Protein AF-A0A7K2P0M0-F1 (afdb_monomer)

Radius of gyration: 21.31 Å; Cα contacts (8 Å, |Δi|>4): 330; chains: 1; bounding box: 58×40×77 Å

Foldseek 3Di:
DEELLRCVDCVNQVCLLVQLVVLVLVAEAEYEPQQDDQQGGSWQQAESLVVVVVSNVVSVAAEAEQFWAPLCVVVVVLCPPCLLVVLVRNQGSNVLLVLQLDFLVCCLVVRQVVDPSSVVVCVVDDRVSSNCGSHPTTRLNDPVSVVVRVVVSNPDGRGHYYYHGHDWFCPLQDSVTTSDSPHPVCPDDFLVSVVSSCVVVVAPDDPVNCPPNDDDDGDPDCPDPVNVVVQVVQVVVVHDPDDDDDDDDDD

Nearest PDB structures (foldseek):
  4qoy-assembly1_A  TM=9.365E-01  e=4.331E-22  Escherichia coli O157:H7 str. TW14359
  3lpl-assembly1_B  TM=9.514E-01  e=2.343E-21  Escherichia coli O157:H7
  4qoy-assembly2_C  TM=9.394E-01  e=2.484E-21  Escherichia coli O157:H7 str. TW14359
  3lq4-assembly1_B  TM=9.372E-01  e=2.791E-21  Escherichia coli O157:H7
  2iea-assembly1_B  TM=9.483E-01  e=9.477E-21  Escherichia coli

Solvent-accessible surface area (backbone atoms only — not comparable to full-atom values): 14337 Å² total; per-residue (Å²): 115,47,48,54,47,54,54,74,40,64,83,68,52,74,58,51,48,55,42,28,75,70,31,33,38,89,45,70,47,39,32,44,37,44,56,49,40,83,95,35,52,64,34,42,88,38,50,60,70,60,52,49,48,51,53,42,46,73,32,50,34,47,75,44,76,27,54,63,19,74,65,41,54,59,56,60,70,67,40,82,84,47,53,57,64,51,49,67,68,67,58,26,42,42,55,57,40,47,48,46,75,52,55,44,68,56,41,43,56,70,62,26,58,72,36,76,70,35,38,57,56,47,75,78,50,53,56,67,57,48,41,40,34,60,64,65,27,27,4,51,71,33,68,67,46,45,50,50,49,53,53,54,46,72,69,44,73,68,24,19,27,37,38,44,25,21,44,58,45,46,62,75,52,49,89,84,35,35,57,47,78,61,52,95,80,72,79,67,81,51,66,65,49,49,49,52,32,32,60,75,68,67,51,98,67,63,80,81,56,46,56,96,70,42,82,67,88,87,75,90,46,85,85,27,72,67,46,47,51,52,50,52,56,29,52,78,67,79,39,82,76,92,76,85,87,82,78,81,76,82,131

Mean predicted aligned error: 4.6 Å

Structure (mmCIF, N/CA/C/O backbone):
data_AF-A0A7K2P0M0-F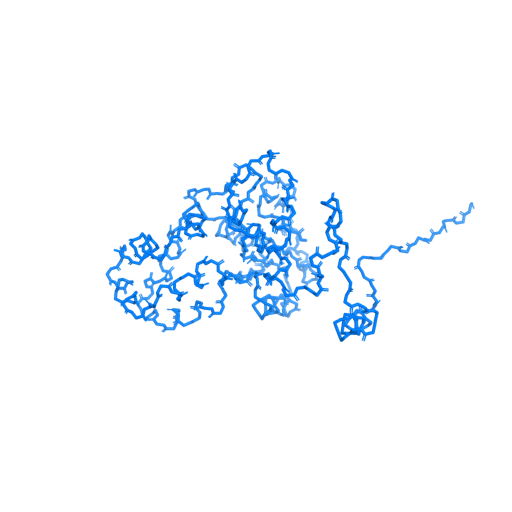1
#
_entry.id   AF-A0A7K2P0M0-F1
#
loop_
_atom_site.group_PDB
_atom_site.id
_atom_site.type_symbol
_atom_site.label_atom_id
_atom_site.label_alt_id
_atom_site.label_comp_id
_atom_site.label_asym_id
_atom_site.label_entity_id
_atom_site.label_seq_id
_atom_site.pdbx_PDB_ins_code
_atom_site.Cartn_x
_atom_site.Cartn_y
_atom_site.Cartn_z
_atom_site.occupancy
_atom_site.B_iso_or_equiv
_atom_site.auth_seq_id
_atom_site.auth_comp_id
_atom_site.auth_asym_id
_atom_site.auth_atom_id
_atom_site.pdbx_PDB_model_num
ATOM 1 N N . PHE A 1 1 ? -7.391 -0.375 -12.890 1.00 98.06 1 PHE A N 1
ATOM 2 C CA . PHE A 1 1 ? -6.341 0.063 -11.953 1.00 98.06 1 PHE A CA 1
ATOM 3 C C . PHE A 1 1 ? -6.468 1.557 -11.839 1.00 98.06 1 PHE A C 1
ATOM 5 O O . PHE A 1 1 ? -6.494 2.182 -12.889 1.00 98.06 1 PHE A O 1
ATOM 12 N N . LEU A 1 2 ? -6.621 2.079 -10.625 1.00 98.56 2 LEU A N 1
ATOM 13 C CA . LEU A 1 2 ? -6.880 3.498 -10.376 1.00 98.56 2 LEU A CA 1
ATOM 14 C C . LEU A 1 2 ? -5.999 4.010 -9.230 1.00 98.56 2 LEU A C 1
ATOM 16 O O . LEU A 1 2 ? -5.526 3.217 -8.405 1.00 98.56 2 LEU A O 1
ATOM 20 N N . GLY A 1 3 ? -5.793 5.321 -9.168 1.00 98.38 3 GLY A N 1
ATOM 21 C CA . GLY A 1 3 ? -5.261 5.997 -7.980 1.00 98.38 3 GLY A CA 1
ATOM 22 C C . GLY A 1 3 ? -6.375 6.379 -7.006 1.00 98.38 3 GLY A C 1
ATOM 23 O O . GLY A 1 3 ? -7.498 6.631 -7.418 1.00 98.38 3 GLY A O 1
ATOM 24 N N . ASP A 1 4 ? -6.085 6.472 -5.712 1.00 98.25 4 ASP A N 1
ATOM 25 C CA . ASP A 1 4 ? -7.034 7.028 -4.737 1.00 98.25 4 ASP A CA 1
ATOM 26 C C . ASP A 1 4 ? -7.375 8.503 -5.006 1.00 98.25 4 ASP A C 1
ATOM 28 O O . ASP A 1 4 ? -8.529 8.890 -4.859 1.00 98.25 4 ASP A O 1
ATOM 32 N N . GLY A 1 5 ? -6.414 9.308 -5.467 1.00 97.19 5 GLY A N 1
ATOM 33 C CA . GLY A 1 5 ? -6.672 10.687 -5.901 1.00 97.19 5 GLY A CA 1
ATOM 34 C C . GLY A 1 5 ? -7.527 10.810 -7.173 1.00 97.19 5 GLY A C 1
ATOM 35 O O . GLY A 1 5 ? -8.244 11.790 -7.319 1.00 97.19 5 GLY A O 1
ATOM 36 N N . GLU A 1 6 ? -7.490 9.818 -8.068 1.00 98.06 6 GLU A N 1
ATOM 37 C CA . GLU A 1 6 ? -8.325 9.761 -9.287 1.00 98.06 6 GLU A CA 1
ATOM 38 C C . GLU A 1 6 ? -9.808 9.523 -8.953 1.00 98.06 6 GLU A C 1
ATOM 40 O O . GLU A 1 6 ? -10.695 9.854 -9.738 1.00 98.06 6 GLU A O 1
ATOM 45 N N . MET A 1 7 ? -10.099 8.990 -7.763 1.00 98.31 7 MET A N 1
ATOM 46 C CA . MET A 1 7 ? -11.471 8.743 -7.314 1.00 98.31 7 MET A CA 1
ATOM 47 C C . MET A 1 7 ? -12.240 10.024 -6.953 1.00 98.31 7 MET A C 1
ATOM 49 O O . MET A 1 7 ? -13.446 9.941 -6.733 1.00 98.31 7 MET A O 1
ATOM 53 N N . ASP A 1 8 ? -11.570 11.183 -6.905 1.00 97.12 8 ASP A N 1
ATOM 54 C CA . ASP A 1 8 ? -12.232 12.490 -6.782 1.00 97.12 8 ASP A CA 1
ATOM 55 C C . ASP A 1 8 ? -12.934 12.910 -8.091 1.00 97.12 8 ASP A C 1
ATOM 57 O O . ASP A 1 8 ? -13.814 13.772 -8.052 1.00 97.12 8 ASP A O 1
ATOM 61 N N . GLU A 1 9 ? -12.591 12.302 -9.236 1.00 98.00 9 GLU A N 1
ATOM 62 C CA . GLU A 1 9 ? -13.262 12.582 -10.509 1.00 98.00 9 GLU A CA 1
ATOM 63 C C . GLU A 1 9 ? -14.683 11.980 -10.523 1.00 98.00 9 GLU A C 1
ATOM 65 O O . GLU A 1 9 ? -14.864 10.805 -10.167 1.00 98.00 9 GLU A O 1
ATOM 70 N N . PRO A 1 10 ? -15.716 12.731 -10.951 1.00 97.69 10 PRO A N 1
ATOM 71 C CA . PRO A 1 10 ? -17.092 12.231 -10.998 1.00 97.69 10 PRO A CA 1
ATOM 72 C C . PRO A 1 10 ? -17.244 10.925 -11.794 1.00 97.69 10 PRO A C 1
ATOM 74 O O . PRO A 1 10 ? -17.989 10.021 -11.407 1.00 97.69 10 PRO A O 1
ATOM 77 N N . GLU A 1 11 ? -16.524 10.785 -12.901 1.00 98.00 11 GLU A N 1
ATOM 78 C CA . GLU A 1 11 ? -16.553 9.617 -13.781 1.00 98.00 11 GLU A CA 1
ATOM 79 C C . GLU A 1 11 ? -16.069 8.346 -13.072 1.00 98.00 11 GLU A C 1
ATOM 81 O O . GLU A 1 11 ? -16.543 7.250 -13.377 1.00 98.00 11 GLU A O 1
ATOM 86 N N . SER A 1 12 ? -15.184 8.487 -12.082 1.00 98.06 12 SER A N 1
ATOM 87 C CA . SER A 1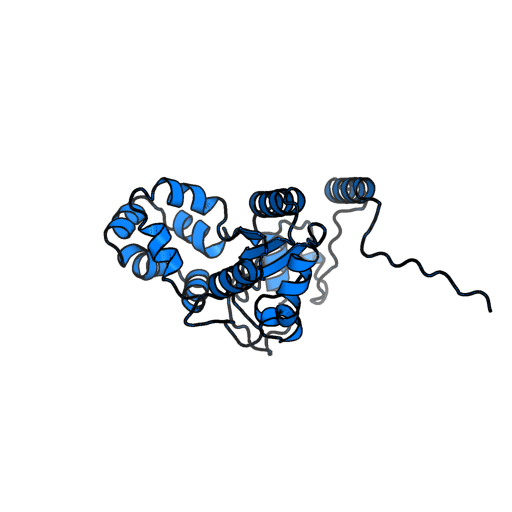 12 ? -14.634 7.367 -11.315 1.00 98.06 12 SER A CA 1
ATOM 88 C C . SER A 1 12 ? -15.667 6.709 -10.394 1.00 98.06 12 SER A C 1
ATOM 90 O O . SER A 1 12 ? -15.519 5.533 -10.052 1.00 98.06 12 SER A O 1
ATOM 92 N N . THR A 1 13 ? -16.716 7.433 -9.976 1.00 96.69 13 THR A N 1
ATOM 93 C CA . THR A 1 13 ? -17.647 6.976 -8.921 1.00 96.69 13 THR A CA 1
ATOM 94 C C . THR A 1 13 ? -19.128 6.986 -9.315 1.00 96.69 13 THR A C 1
ATOM 96 O O . THR A 1 13 ? -19.918 6.211 -8.768 1.00 96.69 13 THR A O 1
ATOM 99 N N . THR A 1 14 ? -19.537 7.798 -10.291 1.00 96.19 14 THR A N 1
ATOM 100 C CA . THR A 1 14 ? -20.957 7.983 -10.663 1.00 96.19 14 THR A CA 1
ATOM 101 C C . THR A 1 14 ? -21.658 6.703 -11.127 1.00 96.19 14 THR A C 1
ATOM 103 O O . THR A 1 14 ? -22.846 6.518 -10.860 1.00 96.19 14 THR A O 1
ATOM 106 N N . ALA A 1 15 ? -20.939 5.788 -11.779 1.00 96.38 15 ALA A N 1
ATOM 107 C CA . ALA A 1 15 ? -21.510 4.566 -12.348 1.00 96.38 15 ALA A CA 1
ATOM 108 C C . ALA A 1 15 ? -21.353 3.310 -11.467 1.00 96.38 15 ALA A C 1
ATOM 110 O O . ALA A 1 15 ? -21.685 2.212 -11.916 1.00 96.38 15 ALA A O 1
ATOM 111 N N . LEU A 1 16 ? -20.893 3.424 -10.211 1.00 98.25 16 LEU A N 1
ATOM 112 C CA . LEU A 1 16 ? -20.639 2.248 -9.360 1.00 98.25 16 LEU A CA 1
ATOM 113 C C . LEU A 1 16 ? -21.882 1.366 -9.172 1.00 98.25 16 LEU A C 1
ATOM 115 O O . LEU A 1 16 ? -21.788 0.141 -9.234 1.00 98.25 16 LEU A O 1
ATOM 119 N N . THR A 1 17 ? -23.061 1.969 -8.997 1.00 98.38 17 THR A N 1
ATOM 120 C CA . THR A 1 17 ? -24.308 1.211 -8.780 1.00 98.38 17 THR A CA 1
ATOM 121 C C . THR A 1 17 ? -24.753 0.412 -10.005 1.00 98.38 17 THR A C 1
ATOM 123 O O . THR A 1 17 ? -25.428 -0.603 -9.846 1.00 98.38 17 THR A O 1
ATOM 126 N N . LEU A 1 18 ? -24.364 0.823 -11.220 1.00 98.38 18 LEU A N 1
ATOM 127 C CA . LEU A 1 18 ? -24.674 0.079 -12.441 1.00 98.38 18 LEU A CA 1
ATOM 128 C C . LEU A 1 18 ? -23.993 -1.292 -12.420 1.00 98.38 18 LEU A C 1
ATOM 130 O O . LEU A 1 18 ? -24.645 -2.299 -12.666 1.00 98.38 18 LEU A O 1
ATOM 134 N N . ALA A 1 19 ? -22.713 -1.345 -12.043 1.00 97.94 19 ALA A N 1
ATOM 135 C CA . ALA A 1 19 ? -21.968 -2.599 -11.992 1.00 97.94 19 ALA A CA 1
ATOM 136 C C . ALA A 1 19 ? -22.586 -3.618 -11.019 1.00 97.94 19 ALA A C 1
ATOM 138 O O . ALA A 1 19 ? -22.609 -4.813 -11.309 1.00 97.94 19 ALA A O 1
ATOM 139 N N . SER A 1 20 ? -23.128 -3.154 -9.891 1.00 97.56 20 SER A N 1
ATOM 140 C CA . SER A 1 20 ? -23.825 -4.023 -8.939 1.00 97.56 20 SER A CA 1
ATOM 141 C C . SER A 1 20 ? -25.210 -4.453 -9.420 1.00 97.56 20 SER A C 1
ATOM 143 O O . SER A 1 20 ? -25.575 -5.605 -9.212 1.00 97.56 20 SER A O 1
ATOM 145 N N . ARG A 1 21 ? -25.972 -3.580 -10.098 1.00 98.25 21 ARG A N 1
ATOM 146 C CA . ARG A 1 21 ? -27.277 -3.943 -10.693 1.00 98.25 21 ARG A CA 1
ATOM 147 C C . ARG A 1 21 ? -27.143 -5.029 -11.756 1.00 98.25 21 ARG A C 1
ATOM 149 O O . ARG A 1 21 ? -27.958 -5.942 -11.792 1.00 98.25 21 ARG A O 1
ATOM 156 N N . GLU A 1 22 ? -26.091 -4.942 -12.561 1.00 98.38 22 GLU A N 1
ATOM 157 C CA . GLU A 1 22 ? -25.785 -5.913 -13.614 1.00 98.38 22 GLU A CA 1
ATOM 158 C C . GLU A 1 22 ? -25.011 -7.138 -13.091 1.00 98.38 22 GLU A C 1
ATOM 160 O O . GLU A 1 22 ? -24.638 -8.011 -13.872 1.00 98.38 22 GLU A O 1
ATOM 165 N N . GLY A 1 23 ? -24.743 -7.217 -11.779 1.00 97.81 23 GLY A N 1
ATOM 166 C CA . GLY A 1 23 ? -24.071 -8.359 -11.157 1.00 97.81 23 GLY A CA 1
ATOM 167 C C . GLY A 1 23 ? -22.681 -8.648 -11.733 1.00 97.81 23 GLY A C 1
ATOM 168 O O . GLY A 1 23 ? -22.324 -9.815 -11.882 1.00 97.81 23 GLY A O 1
ATOM 169 N N . LEU A 1 24 ? -21.906 -7.609 -12.079 1.00 98.38 24 LEU A N 1
ATOM 170 C CA . LEU A 1 24 ? -20.626 -7.720 -12.797 1.00 98.38 24 LEU A CA 1
ATOM 171 C C . LEU A 1 24 ? -19.496 -8.321 -11.943 1.00 98.38 24 LEU A C 1
ATOM 173 O O . LEU A 1 24 ? -18.513 -7.656 -11.621 1.00 98.38 24 LEU A O 1
ATOM 177 N N . ASP A 1 25 ? -19.588 -9.604 -11.602 1.00 97.94 25 ASP A N 1
ATOM 178 C CA . ASP A 1 25 ? -18.549 -10.344 -10.871 1.00 97.94 25 ASP A CA 1
ATOM 179 C C . ASP A 1 25 ? -17.295 -10.680 -11.704 1.00 97.94 25 ASP A C 1
ATOM 181 O O . ASP A 1 25 ? -16.326 -11.258 -11.207 1.00 97.94 25 ASP A O 1
ATOM 185 N N . ASN A 1 26 ? -17.282 -10.243 -12.962 1.00 98.19 26 ASN A N 1
ATOM 186 C CA . ASN A 1 26 ? -16.124 -10.196 -13.846 1.00 98.19 26 ASN A CA 1
ATOM 187 C C . ASN A 1 26 ? -15.377 -8.847 -13.799 1.00 98.19 26 ASN A C 1
ATOM 189 O O . ASN A 1 26 ? -14.369 -8.690 -14.493 1.00 98.19 26 ASN A O 1
ATOM 193 N N . LEU A 1 27 ? -15.844 -7.878 -13.000 1.00 98.62 27 LEU A N 1
ATOM 194 C CA . LEU A 1 27 ? -15.206 -6.577 -12.815 1.00 98.62 27 LEU A CA 1
ATOM 195 C C . LEU A 1 27 ? -14.477 -6.511 -11.468 1.00 98.62 27 LEU A C 1
ATOM 197 O O . LEU A 1 27 ? -15.060 -6.705 -10.401 1.00 98.62 27 LEU A O 1
ATOM 201 N N . THR A 1 28 ? -13.182 -6.189 -11.515 1.00 98.69 28 THR A N 1
ATOM 202 C CA . THR A 1 28 ? -12.379 -5.902 -10.321 1.00 98.69 28 THR A CA 1
ATOM 203 C C . THR A 1 28 ? -11.707 -4.542 -10.445 1.00 98.69 28 THR A C 1
ATOM 205 O O . THR A 1 28 ? -10.838 -4.338 -11.295 1.00 98.69 28 THR A O 1
ATOM 208 N N . PHE A 1 29 ? -12.080 -3.613 -9.569 1.00 98.81 29 PHE A N 1
ATOM 209 C CA . PHE A 1 29 ? -11.325 -2.384 -9.361 1.00 98.81 29 PHE A CA 1
ATOM 210 C C . PHE A 1 29 ? -10.142 -2.662 -8.438 1.00 98.81 29 PHE A C 1
ATOM 212 O O . PHE A 1 29 ? -10.248 -3.396 -7.459 1.00 98.81 29 PHE A O 1
ATOM 219 N N . VAL A 1 30 ? -9.006 -2.049 -8.749 1.00 98.88 30 VAL A N 1
ATOM 220 C CA . VAL A 1 30 ? -7.801 -2.092 -7.918 1.00 98.88 30 VAL A CA 1
ATOM 221 C C . VAL A 1 30 ? -7.366 -0.654 -7.740 1.00 98.88 30 VAL A C 1
ATOM 223 O O . VAL A 1 30 ? -6.882 -0.044 -8.697 1.00 98.88 30 VAL A O 1
ATOM 226 N N . ILE A 1 31 ? -7.611 -0.118 -6.548 1.00 98.88 31 ILE A N 1
ATOM 227 C CA . ILE A 1 31 ? -7.309 1.265 -6.193 1.00 98.88 31 ILE A CA 1
ATOM 228 C C . ILE A 1 31 ? -6.035 1.259 -5.358 1.00 98.88 31 ILE A C 1
ATOM 230 O O . ILE A 1 31 ? -5.964 0.619 -4.304 1.00 98.88 31 ILE A O 1
ATOM 234 N N . ASN A 1 32 ? -5.018 1.956 -5.856 1.00 98.75 32 ASN A N 1
ATOM 235 C CA . ASN A 1 32 ? -3.783 2.185 -5.130 1.00 98.75 32 ASN A CA 1
ATOM 236 C C . ASN A 1 32 ? -3.981 3.324 -4.121 1.00 98.75 32 ASN A C 1
ATOM 238 O O . ASN A 1 32 ? -3.956 4.496 -4.493 1.00 98.75 32 ASN A O 1
ATOM 242 N N . CYS A 1 33 ? -4.145 2.971 -2.850 1.00 98.50 33 CYS A N 1
ATOM 243 C CA . CYS A 1 33 ? -4.318 3.904 -1.744 1.00 98.50 33 CYS A CA 1
ATOM 244 C C . CYS A 1 33 ? -2.960 4.270 -1.129 1.00 98.50 33 CYS A C 1
ATOM 246 O O . CYS A 1 33 ? -2.612 3.813 -0.037 1.00 98.50 33 CYS A O 1
ATOM 248 N N . ASN A 1 34 ? -2.168 5.075 -1.838 1.00 97.19 34 ASN A N 1
ATOM 249 C CA . ASN A 1 34 ? -0.919 5.626 -1.295 1.00 97.19 34 ASN A CA 1
ATOM 250 C C . ASN A 1 34 ? -1.149 6.874 -0.408 1.00 97.19 34 ASN A C 1
ATOM 252 O O . ASN A 1 34 ? -0.209 7.391 0.199 1.00 97.19 34 ASN A O 1
ATOM 256 N N . LEU A 1 35 ? -2.415 7.293 -0.293 1.00 97.44 35 LEU A N 1
ATOM 257 C CA . LEU A 1 35 ? -2.979 8.406 0.471 1.00 97.44 35 LEU A CA 1
ATOM 258 C C . LEU A 1 35 ? -2.604 9.798 -0.049 1.00 97.44 35 LEU A C 1
ATOM 260 O O . LEU A 1 35 ? -2.926 10.794 0.602 1.00 97.44 35 LEU A O 1
ATOM 264 N N . GLN A 1 36 ? -1.948 9.892 -1.206 1.00 94.19 36 GLN A N 1
ATOM 265 C CA . GLN A 1 36 ? -1.488 11.142 -1.795 1.00 94.19 36 GLN A CA 1
ATOM 266 C C . GLN A 1 36 ? -1.990 11.326 -3.231 1.00 94.19 36 GLN A C 1
ATOM 268 O O . GLN A 1 36 ? -1.948 10.429 -4.066 1.00 94.19 36 GLN A O 1
ATOM 273 N N . ARG A 1 37 ? -2.346 12.569 -3.548 1.00 91.69 37 ARG A N 1
ATOM 274 C CA . ARG A 1 37 ? -2.381 13.096 -4.913 1.00 91.69 37 ARG A CA 1
ATOM 275 C C . ARG A 1 37 ? -1.054 13.792 -5.232 1.00 91.69 37 ARG A C 1
ATOM 277 O O . ARG A 1 37 ? -0.035 13.587 -4.561 1.00 91.69 37 ARG A O 1
ATOM 284 N N . LEU A 1 38 ? -1.036 14.579 -6.300 1.00 86.81 38 LEU A N 1
ATOM 285 C CA . LEU A 1 38 ? 0.188 15.216 -6.771 1.00 86.81 38 LEU A CA 1
ATOM 286 C C . LEU A 1 38 ? 0.728 16.242 -5.762 1.00 86.81 38 LEU A C 1
ATOM 288 O O . LEU A 1 38 ? 1.890 16.143 -5.377 1.00 86.81 38 LEU A O 1
ATOM 292 N N . ASP A 1 39 ? -0.149 17.109 -5.248 1.00 85.94 39 ASP A N 1
ATOM 293 C CA . ASP A 1 39 ? 0.209 18.230 -4.363 1.00 85.94 39 ASP A CA 1
ATOM 294 C C . ASP A 1 39 ? -0.018 17.966 -2.860 1.00 85.94 39 ASP A C 1
ATOM 296 O O . ASP A 1 39 ? -0.028 18.894 -2.051 1.00 85.94 39 ASP A O 1
ATOM 300 N N . GLY A 1 40 ? -0.222 16.710 -2.450 1.00 89.81 40 GLY A N 1
ATOM 301 C CA . GLY A 1 40 ? -0.348 16.340 -1.035 1.00 89.81 40 GLY A CA 1
ATOM 302 C C . GLY A 1 40 ? -1.362 15.231 -0.761 1.00 89.81 40 GLY A C 1
ATOM 303 O O . GLY A 1 40 ? -1.780 14.546 -1.693 1.00 89.81 40 GLY A O 1
ATOM 304 N N . PRO A 1 41 ? -1.772 15.025 0.505 1.00 94.00 41 PRO A N 1
ATOM 305 C CA . PRO A 1 41 ? -2.720 13.974 0.860 1.00 94.00 41 PRO A CA 1
ATOM 306 C C . PRO A 1 41 ? -4.094 14.149 0.198 1.00 94.00 41 PRO A C 1
ATOM 308 O O . PRO A 1 41 ? -4.588 15.271 0.088 1.00 94.00 41 PRO A O 1
ATOM 311 N N . VAL A 1 42 ? -4.745 13.043 -0.180 1.00 96.31 42 VAL A N 1
ATOM 312 C CA . VAL A 1 42 ? -6.109 13.069 -0.756 1.00 96.31 42 VAL A CA 1
ATOM 313 C C . VAL A 1 42 ? -7.128 13.551 0.284 1.00 96.31 42 VAL A C 1
ATOM 315 O O . VAL A 1 42 ? -7.969 14.406 -0.001 1.00 96.31 42 VAL A O 1
ATOM 318 N N . ARG A 1 43 ? -7.022 13.040 1.519 1.00 96.50 43 ARG A N 1
ATOM 319 C CA . ARG A 1 43 ? -7.868 13.396 2.669 1.00 96.50 43 ARG A CA 1
ATOM 320 C C . ARG A 1 43 ? -7.025 13.623 3.925 1.00 96.50 43 ARG A C 1
ATOM 322 O O . ARG A 1 43 ? -7.016 12.798 4.825 1.00 96.50 43 ARG A O 1
ATOM 329 N N . ALA A 1 44 ? -6.323 14.752 4.014 1.00 94.94 44 ALA A N 1
ATOM 330 C CA . ALA A 1 44 ? -5.348 15.002 5.087 1.00 94.94 44 ALA A CA 1
ATOM 331 C C . ALA A 1 44 ? -5.884 14.765 6.519 1.00 94.94 44 ALA A C 1
ATOM 333 O O . ALA A 1 44 ? -5.238 14.081 7.311 1.00 94.94 44 ALA A O 1
ATOM 334 N N . ASN A 1 45 ? -7.075 15.287 6.825 1.00 96.56 45 ASN A N 1
ATOM 335 C CA . ASN A 1 45 ? -7.688 15.226 8.161 1.00 96.56 45 ASN A CA 1
ATOM 336 C C . ASN A 1 45 ? -8.657 14.046 8.347 1.00 96.56 45 ASN A C 1
ATOM 338 O O . ASN A 1 45 ? -9.260 13.910 9.407 1.00 96.56 45 ASN A O 1
ATOM 342 N N . PHE A 1 46 ? -8.827 13.212 7.320 1.00 96.19 46 PHE A N 1
ATOM 343 C CA . PHE A 1 46 ? -9.746 12.076 7.324 1.00 96.19 46 PHE A CA 1
ATOM 344 C C . PHE A 1 46 ? -9.026 10.835 6.795 1.00 96.19 46 PHE A C 1
ATOM 346 O O . PHE A 1 46 ? -7.803 10.735 6.914 1.00 96.19 46 PHE A O 1
ATOM 353 N N . LYS A 1 47 ? -9.786 9.861 6.277 1.00 97.88 47 LYS A N 1
ATOM 354 C CA . LYS A 1 47 ? -9.249 8.586 5.810 1.00 97.88 47 LYS A CA 1
ATOM 355 C C . LYS A 1 47 ? -9.879 8.147 4.491 1.00 97.88 47 LYS A C 1
ATOM 357 O O . LYS A 1 47 ? -11.024 7.694 4.477 1.00 97.88 47 LYS A O 1
ATOM 362 N N . ILE A 1 48 ? -9.130 8.249 3.393 1.00 98.25 48 ILE A N 1
ATOM 363 C CA . ILE A 1 48 ? -9.626 7.968 2.037 1.00 98.25 48 ILE A CA 1
ATOM 364 C C . ILE A 1 48 ? -10.055 6.509 1.873 1.00 98.25 48 ILE A C 1
ATOM 366 O O . ILE A 1 48 ? -11.070 6.225 1.251 1.00 98.25 48 ILE A O 1
ATOM 370 N N . VAL A 1 49 ? -9.342 5.566 2.497 1.00 98.44 49 VAL A N 1
ATOM 371 C CA . VAL A 1 49 ? -9.693 4.138 2.433 1.00 98.44 49 VAL A CA 1
ATOM 372 C C . VAL A 1 49 ? -11.076 3.875 3.040 1.00 98.44 49 VAL A C 1
ATOM 374 O O . VAL A 1 49 ? -11.834 3.072 2.506 1.00 98.44 49 VAL A O 1
ATOM 377 N N . GLN A 1 50 ? -11.415 4.537 4.148 1.00 98.06 50 GLN A N 1
ATOM 378 C CA . GLN A 1 50 ? -12.704 4.401 4.829 1.00 98.06 50 GLN A CA 1
ATOM 379 C C . GLN A 1 50 ? -13.825 5.061 4.024 1.00 98.06 50 GLN A C 1
ATOM 381 O O . GLN A 1 50 ? -14.915 4.501 3.934 1.00 98.06 50 GLN A O 1
ATOM 386 N N . GLU A 1 51 ? -13.550 6.222 3.427 1.00 98.44 51 GLU A N 1
ATOM 387 C CA . GLU A 1 51 ? -14.476 6.901 2.519 1.00 98.44 51 GLU A CA 1
ATOM 388 C C . GLU A 1 51 ? -14.804 6.015 1.309 1.00 98.44 51 GLU A C 1
ATOM 390 O O . GLU A 1 51 ? -15.975 5.729 1.056 1.00 98.44 51 GLU A O 1
ATOM 395 N N . LEU A 1 52 ? -13.777 5.495 0.627 1.00 98.69 52 LEU A N 1
ATOM 396 C CA . LEU A 1 52 ? -13.943 4.586 -0.507 1.00 98.69 52 LEU A CA 1
ATOM 397 C C . LEU A 1 52 ? -14.642 3.290 -0.085 1.00 98.69 52 LEU A C 1
ATOM 399 O O . LEU A 1 52 ? -15.563 2.843 -0.760 1.00 98.69 52 LEU A O 1
ATOM 403 N N . GLU A 1 53 ? -14.279 2.691 1.052 1.00 98.75 53 GLU A N 1
ATOM 404 C CA . GLU A 1 53 ? -14.991 1.513 1.556 1.00 98.75 53 GLU A CA 1
ATOM 405 C C . GLU A 1 53 ? -16.491 1.785 1.717 1.00 98.75 53 GLU A C 1
ATOM 407 O O . GLU A 1 53 ? -17.301 0.972 1.269 1.00 98.75 53 GLU A O 1
ATOM 412 N N . ALA A 1 54 ? -16.867 2.908 2.331 1.00 98.56 54 ALA A N 1
ATOM 413 C CA . ALA A 1 54 ? -18.266 3.257 2.540 1.00 98.56 54 ALA A CA 1
ATOM 414 C C . ALA A 1 54 ? -19.006 3.470 1.211 1.00 98.56 54 ALA A C 1
ATOM 416 O O . ALA A 1 54 ? -20.097 2.926 1.033 1.00 98.56 54 ALA A O 1
ATOM 417 N N . GLN A 1 55 ? -18.403 4.197 0.266 1.00 98.44 55 GLN A N 1
ATOM 418 C CA . GLN A 1 55 ? -18.981 4.438 -1.059 1.00 98.44 55 GLN A CA 1
ATOM 419 C C . GLN A 1 55 ? -19.202 3.132 -1.832 1.00 98.44 55 GLN A C 1
ATOM 421 O O . GLN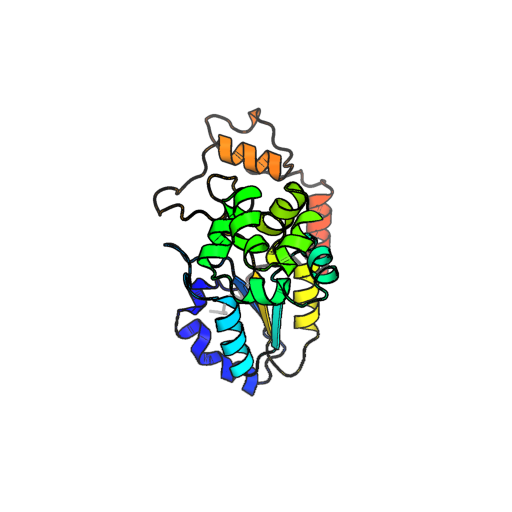 A 1 55 ? -20.309 2.867 -2.300 1.00 98.44 55 GLN A O 1
ATOM 426 N N . PHE A 1 56 ? -18.179 2.278 -1.920 1.00 98.81 56 PHE A N 1
ATOM 427 C CA . PHE A 1 56 ? -18.262 1.021 -2.662 1.00 98.81 56 PHE A CA 1
ATOM 428 C C . PHE A 1 56 ? -19.215 0.020 -1.998 1.00 98.81 56 PHE A C 1
ATOM 430 O O . PHE A 1 56 ? -20.048 -0.575 -2.685 1.00 98.81 56 PHE A O 1
ATOM 437 N N . ARG A 1 57 ? -19.172 -0.135 -0.665 1.00 98.69 57 ARG A N 1
ATOM 438 C CA . ARG A 1 57 ? -20.153 -0.978 0.047 1.00 98.69 57 ARG A CA 1
ATOM 439 C C . ARG A 1 57 ? -21.575 -0.458 -0.152 1.00 98.69 57 ARG A C 1
ATOM 441 O O . ARG A 1 57 ? -22.467 -1.254 -0.429 1.00 98.69 57 ARG A O 1
ATOM 448 N N . GLY A 1 58 ? -21.779 0.856 -0.052 1.00 98.56 58 GLY A N 1
ATOM 449 C CA . GLY A 1 58 ? -23.074 1.498 -0.291 1.00 98.56 58 GLY A CA 1
ATOM 450 C C . GLY A 1 58 ? -23.587 1.306 -1.720 1.00 98.56 58 GLY A C 1
ATOM 451 O O . GLY A 1 58 ? -24.790 1.183 -1.927 1.00 98.56 58 GLY A O 1
ATOM 452 N N . ALA A 1 59 ? -22.683 1.202 -2.697 1.00 98.56 59 ALA A N 1
ATOM 453 C CA . ALA A 1 59 ? -23.013 0.895 -4.085 1.00 98.56 59 ALA A CA 1
ATOM 454 C C . ALA A 1 59 ? -23.271 -0.601 -4.354 1.00 98.56 59 ALA A C 1
ATOM 456 O O . ALA A 1 59 ? -23.619 -0.945 -5.480 1.00 98.56 59 ALA A O 1
ATOM 457 N N . GLY A 1 60 ? -23.123 -1.480 -3.355 1.00 98.56 60 GLY A N 1
ATOM 458 C CA . GLY A 1 60 ? -23.339 -2.923 -3.490 1.00 98.56 60 GLY A CA 1
ATOM 459 C C . GLY A 1 60 ? -22.125 -3.696 -4.012 1.00 98.56 60 GLY A C 1
ATOM 460 O O . GLY A 1 60 ? -22.298 -4.725 -4.662 1.00 98.56 60 GLY A O 1
ATOM 461 N N . TRP A 1 61 ? -20.907 -3.197 -3.790 1.00 98.81 61 TRP A N 1
ATOM 462 C CA . TRP A 1 61 ? -19.672 -3.881 -4.179 1.00 98.81 61 TRP A CA 1
ATOM 463 C C . TRP A 1 61 ? -19.116 -4.736 -3.041 1.00 98.81 61 TRP A C 1
ATOM 465 O O . TRP A 1 61 ? -19.227 -4.401 -1.856 1.00 98.81 61 TRP A O 1
ATOM 475 N N . ASN A 1 62 ? -18.410 -5.803 -3.407 1.00 98.81 62 ASN A N 1
ATOM 476 C CA . ASN A 1 62 ? -17.510 -6.491 -2.494 1.00 98.81 62 ASN A CA 1
ATOM 477 C C . ASN A 1 62 ? -16.249 -5.645 -2.276 1.00 98.81 62 ASN A C 1
ATOM 479 O O . ASN A 1 62 ? -15.571 -5.272 -3.232 1.00 98.81 62 ASN A O 1
ATOM 483 N N . VAL A 1 63 ? -15.917 -5.350 -1.018 1.00 98.88 63 VAL A N 1
ATOM 484 C CA . VAL A 1 63 ? -14.752 -4.526 -0.665 1.00 98.88 63 VAL A CA 1
ATOM 485 C C . VAL A 1 63 ? -13.715 -5.364 0.065 1.00 98.88 63 VAL A C 1
ATOM 487 O O . VAL A 1 63 ? -13.964 -5.863 1.166 1.00 98.88 63 VAL A O 1
ATOM 490 N N . ILE A 1 64 ? -12.525 -5.445 -0.525 1.00 98.88 64 ILE A N 1
ATOM 491 C CA . ILE A 1 64 ? -11.351 -6.109 0.038 1.00 98.88 64 ILE A CA 1
ATOM 492 C C . ILE A 1 64 ? -10.304 -5.046 0.357 1.00 98.88 64 ILE A C 1
ATOM 494 O O . ILE A 1 64 ? -9.885 -4.290 -0.516 1.00 98.88 64 ILE A O 1
ATOM 498 N N . LYS A 1 65 ? -9.848 -4.998 1.610 1.00 98.69 65 LYS A N 1
ATOM 499 C CA . LYS A 1 65 ? -8.827 -4.045 2.061 1.00 98.69 65 LYS A CA 1
ATOM 500 C C . LYS A 1 65 ? -7.510 -4.766 2.326 1.00 98.69 65 LYS A C 1
ATOM 502 O O . LYS A 1 65 ? -7.450 -5.613 3.213 1.00 98.69 65 LYS A O 1
ATOM 507 N N . SER A 1 66 ? -6.459 -4.399 1.596 1.00 98.06 66 SER A N 1
ATOM 508 C CA . SER A 1 66 ? -5.084 -4.853 1.838 1.00 98.06 66 SER A CA 1
ATOM 509 C C . SER A 1 66 ? -4.276 -3.695 2.422 1.00 98.06 66 SER A C 1
ATOM 511 O O . SER A 1 66 ? -3.634 -2.943 1.691 1.00 98.06 66 SER A O 1
ATOM 513 N N . LEU A 1 67 ? -4.392 -3.491 3.738 1.00 97.94 67 LEU A N 1
ATOM 514 C CA . LEU A 1 67 ? -3.850 -2.306 4.422 1.00 97.94 67 LEU A CA 1
ATOM 515 C C . LEU A 1 67 ? -2.472 -2.563 5.029 1.00 97.94 67 LEU A C 1
ATOM 517 O O . LEU A 1 67 ? -1.510 -1.836 4.783 1.00 97.94 67 LEU A O 1
ATOM 521 N N . TRP A 1 68 ? -2.377 -3.650 5.786 1.00 97.94 68 TRP A N 1
ATOM 522 C CA . TRP A 1 68 ? -1.242 -3.956 6.643 1.00 97.94 68 TRP A CA 1
ATOM 523 C C . TRP A 1 68 ? -0.504 -5.181 6.122 1.00 97.94 68 TRP A C 1
ATOM 525 O O . TRP A 1 68 ? -1.124 -6.158 5.688 1.00 97.94 68 TRP A O 1
ATOM 535 N N . GLY A 1 69 ? 0.820 -5.100 6.130 1.00 97.50 69 GLY A N 1
ATOM 536 C CA . GLY A 1 69 ? 1.676 -6.224 5.804 1.00 97.50 69 GLY A CA 1
ATOM 537 C C . GLY A 1 69 ? 1.866 -7.184 6.984 1.00 97.50 69 GLY A C 1
ATOM 538 O O . GLY A 1 69 ? 1.192 -7.089 8.008 1.00 97.50 69 GLY A O 1
ATOM 539 N N . THR A 1 70 ? 2.766 -8.145 6.818 1.00 97.06 70 THR A N 1
ATOM 540 C CA . THR A 1 70 ? 2.996 -9.272 7.730 1.00 97.06 70 THR A CA 1
ATOM 541 C C . THR A 1 70 ? 3.580 -8.827 9.068 1.00 97.06 70 THR A C 1
ATOM 543 O O . THR A 1 70 ? 3.257 -9.426 10.091 1.00 97.06 70 THR A O 1
ATOM 546 N N . ALA A 1 71 ? 4.363 -7.744 9.108 1.00 97.19 71 ALA A N 1
ATOM 547 C CA . ALA A 1 71 ? 4.934 -7.245 10.360 1.00 97.19 71 ALA A CA 1
ATOM 548 C C . ALA A 1 71 ? 3.848 -6.874 11.385 1.00 97.19 71 ALA A C 1
ATOM 550 O O . ALA A 1 71 ? 4.045 -7.052 12.587 1.00 97.19 71 ALA A O 1
ATOM 551 N N . TRP A 1 72 ? 2.682 -6.433 10.905 1.00 98.12 72 TRP A N 1
ATOM 552 C CA . TRP A 1 72 ? 1.536 -6.077 11.738 1.00 98.12 72 TRP A CA 1
ATOM 553 C C . TRP A 1 72 ? 0.761 -7.276 12.283 1.00 98.12 72 TRP A C 1
ATOM 555 O O . TRP A 1 72 ? 0.029 -7.109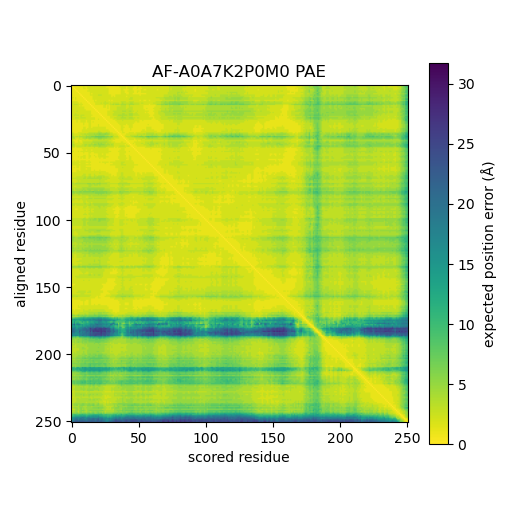 13.256 1.00 98.12 72 TRP A O 1
ATOM 565 N N . ASP A 1 73 ? 0.887 -8.465 11.684 1.00 97.19 73 ASP A N 1
ATOM 566 C CA . ASP A 1 73 ? 0.092 -9.635 12.083 1.00 97.19 73 ASP A CA 1
ATOM 567 C C . ASP A 1 73 ? 0.341 -9.995 13.559 1.00 97.19 73 ASP A C 1
ATOM 569 O O . ASP A 1 73 ? -0.600 -10.304 14.287 1.00 97.19 73 ASP A O 1
ATOM 573 N N . GLU A 1 74 ? 1.587 -9.871 14.024 1.00 95.06 74 GLU A N 1
ATOM 574 C CA . GLU A 1 74 ? 1.964 -10.052 15.432 1.00 95.06 74 GLU A CA 1
ATOM 575 C C . GLU A 1 74 ? 1.296 -9.014 16.347 1.00 95.06 74 GLU A C 1
ATOM 577 O O . GLU A 1 74 ? 0.711 -9.366 17.368 1.00 95.06 74 GLU A O 1
ATOM 582 N N . LEU A 1 75 ? 1.310 -7.734 15.963 1.00 97.12 75 LEU A N 1
ATOM 583 C CA . LEU A 1 75 ? 0.695 -6.663 16.752 1.00 97.12 75 LEU A CA 1
ATOM 584 C C . LEU A 1 75 ? -0.826 -6.856 16.858 1.00 97.12 75 LEU A C 1
ATOM 586 O O . LEU A 1 75 ? -1.400 -6.638 17.923 1.00 97.12 75 LEU A O 1
ATOM 590 N N . PHE A 1 76 ? -1.483 -7.317 15.787 1.00 97.81 76 PHE A N 1
ATOM 591 C CA . PHE A 1 76 ? -2.908 -7.657 15.829 1.00 97.81 76 PHE A CA 1
ATOM 592 C C . PHE A 1 76 ? -3.212 -8.865 16.718 1.00 97.81 76 PHE A C 1
ATOM 594 O O . PHE A 1 76 ? -4.275 -8.903 17.329 1.00 97.81 76 PHE A O 1
ATOM 601 N N . GLN A 1 77 ? -2.302 -9.837 16.816 1.00 96.12 77 GLN A N 1
ATOM 602 C CA . GLN A 1 77 ? -2.447 -10.961 17.747 1.00 96.12 77 GLN A CA 1
ATOM 603 C C . GLN A 1 77 ? -2.265 -10.527 19.207 1.00 96.12 77 GLN A C 1
ATOM 605 O O . GLN A 1 77 ? -2.947 -11.051 20.087 1.00 96.12 77 GLN A O 1
ATOM 610 N N . LEU A 1 78 ? -1.382 -9.556 19.465 1.00 95.00 78 LEU A N 1
ATOM 611 C CA . LEU A 1 78 ? -1.173 -8.975 20.795 1.00 95.00 78 LEU A CA 1
ATOM 612 C C . LEU A 1 78 ? -2.328 -8.056 21.238 1.00 95.00 78 LEU A C 1
ATOM 614 O O . LEU A 1 78 ? -2.521 -7.857 22.440 1.00 95.00 78 LEU A O 1
ATOM 618 N N . ASP A 1 79 ? -3.107 -7.500 20.302 1.00 96.81 79 ASP A N 1
ATOM 619 C CA . ASP A 1 79 ? -4.211 -6.567 20.575 1.00 96.81 79 ASP A CA 1
ATOM 620 C C . ASP A 1 79 ? -5.463 -7.251 21.155 1.00 96.81 79 ASP A C 1
ATOM 622 O O . ASP A 1 79 ? -6.526 -7.317 20.539 1.00 96.81 79 ASP A O 1
ATOM 626 N N . THR A 1 80 ? -5.361 -7.737 22.389 1.00 95.56 80 THR A N 1
ATOM 627 C CA . THR A 1 80 ? -6.481 -8.384 23.098 1.00 95.56 80 THR A CA 1
ATOM 628 C C . THR A 1 80 ? -7.579 -7.409 23.536 1.00 95.56 80 THR A C 1
ATOM 630 O O . THR A 1 80 ? -8.694 -7.833 23.842 1.00 95.56 80 THR A O 1
ATOM 633 N N . THR A 1 81 ? -7.299 -6.102 23.557 1.00 95.81 81 THR A N 1
ATOM 634 C CA . THR A 1 81 ? -8.235 -5.064 24.018 1.00 95.81 81 THR A CA 1
ATOM 635 C C . THR A 1 81 ? -8.898 -4.291 22.875 1.00 95.81 81 THR A C 1
ATOM 637 O O . THR A 1 81 ? -9.822 -3.501 23.109 1.00 95.81 81 THR A O 1
ATOM 640 N N . GLY A 1 82 ? -8.432 -4.477 21.637 1.00 97.19 82 GLY A N 1
ATOM 641 C CA . GLY A 1 82 ? -8.860 -3.719 20.463 1.00 97.19 82 GLY A CA 1
ATOM 642 C C . GLY A 1 82 ? -8.292 -2.295 20.393 1.00 97.19 82 GLY A C 1
ATOM 643 O O . GLY A 1 82 ? -8.787 -1.492 19.596 1.00 97.19 82 GLY A O 1
ATOM 644 N N . ALA A 1 83 ? -7.330 -1.934 21.250 1.00 98.00 83 ALA A N 1
ATOM 645 C CA . ALA A 1 83 ? -6.753 -0.591 21.300 1.00 98.00 83 ALA A CA 1
ATOM 646 C C . ALA A 1 83 ? -5.981 -0.255 20.026 1.00 98.00 83 ALA A C 1
ATOM 648 O O . ALA A 1 83 ? -6.107 0.858 19.510 1.00 98.00 83 ALA A O 1
ATOM 649 N N . LEU A 1 84 ? -5.258 -1.226 19.461 1.00 98.12 84 LEU A N 1
ATOM 650 C CA . LEU A 1 84 ? -4.527 -1.031 18.209 1.00 98.12 84 LEU A CA 1
ATOM 651 C C . LEU A 1 84 ? -5.492 -0.770 17.064 1.00 98.12 84 LEU A C 1
ATOM 653 O O . LEU A 1 84 ? -5.342 0.209 16.332 1.00 98.12 84 LEU A O 1
ATOM 657 N N . VAL A 1 85 ? -6.524 -1.604 16.934 1.00 96.75 85 VAL A N 1
ATOM 658 C CA . VAL A 1 85 ? -7.530 -1.427 15.884 1.00 96.75 85 VAL A CA 1
ATOM 659 C C . VAL A 1 85 ? -8.262 -0.088 16.026 1.00 96.75 85 VAL A C 1
ATOM 661 O O . VAL A 1 85 ? -8.505 0.569 15.011 1.00 96.75 85 VAL A O 1
ATOM 664 N N . ARG A 1 86 ? -8.597 0.347 17.251 1.00 97.62 86 ARG A N 1
ATOM 665 C CA . ARG A 1 86 ? -9.192 1.676 17.490 1.00 97.62 86 ARG A CA 1
ATOM 666 C C . ARG A 1 86 ? -8.246 2.792 17.059 1.00 97.62 86 ARG A C 1
ATOM 668 O O . ARG A 1 86 ? -8.626 3.606 16.220 1.00 97.62 86 ARG A O 1
ATOM 675 N N . ARG A 1 87 ? -6.993 2.768 17.517 1.00 97.75 87 ARG A N 1
ATOM 676 C CA . ARG A 1 87 ? -6.008 3.800 17.175 1.00 97.75 87 ARG A CA 1
ATOM 677 C C . ARG A 1 87 ? -5.766 3.891 15.669 1.00 97.75 87 ARG A C 1
ATOM 679 O O . ARG A 1 87 ? -5.794 4.983 15.111 1.00 97.75 87 ARG A O 1
ATOM 686 N N . LEU A 1 88 ? -5.621 2.760 14.975 1.00 97.25 88 LEU A N 1
ATOM 687 C CA . LEU A 1 88 ? -5.456 2.730 13.514 1.00 97.25 88 LEU A CA 1
ATOM 688 C C . LEU A 1 88 ? -6.664 3.310 12.752 1.00 97.25 88 LEU A C 1
ATOM 690 O O . LEU A 1 88 ? -6.506 3.808 11.634 1.00 97.25 88 LEU A O 1
ATOM 694 N N . ARG A 1 89 ? -7.871 3.250 13.332 1.00 95.50 89 ARG A N 1
ATOM 695 C CA . ARG A 1 89 ? -9.077 3.879 12.766 1.00 95.50 89 ARG A CA 1
ATOM 696 C C . ARG A 1 89 ? -9.125 5.386 13.002 1.00 95.50 89 ARG A C 1
ATOM 698 O O . ARG A 1 89 ? -9.701 6.079 12.173 1.00 95.50 89 ARG A O 1
ATOM 705 N N . GLU A 1 90 ? -8.541 5.874 14.089 1.00 96.44 90 GLU A N 1
ATOM 706 C CA . GLU A 1 90 ? -8.560 7.293 14.468 1.00 96.44 90 GLU A CA 1
ATOM 707 C C . GLU A 1 90 ? -7.489 8.119 13.758 1.00 96.44 90 GLU A C 1
ATOM 709 O O . GLU A 1 90 ? -7.730 9.276 13.428 1.00 96.44 90 GLU A O 1
ATOM 714 N N . VAL A 1 91 ? -6.306 7.542 13.526 1.00 97.75 91 VAL A N 1
ATOM 715 C CA . VAL A 1 91 ? -5.170 8.255 12.923 1.00 97.75 91 VAL A CA 1
ATOM 716 C C . VAL A 1 91 ? -5.537 8.750 11.512 1.00 97.75 91 VAL A C 1
ATOM 718 O O . VAL A 1 91 ? -5.782 7.914 10.634 1.00 97.75 91 VAL A O 1
ATOM 721 N N . PRO A 1 92 ? -5.530 10.073 11.249 1.00 97.88 92 PRO A N 1
ATOM 722 C CA . PRO A 1 92 ? -5.789 10.630 9.920 1.00 97.88 92 PRO A CA 1
ATOM 723 C C . PRO A 1 92 ? -4.700 10.272 8.910 1.00 97.88 92 PRO A C 1
ATOM 725 O O . PRO A 1 92 ? -3.551 10.020 9.279 1.00 97.88 92 PRO A O 1
ATOM 728 N N . ASP A 1 93 ? -5.025 10.306 7.621 1.00 97.69 93 ASP A N 1
ATOM 729 C CA . ASP A 1 93 ? -4.091 9.908 6.566 1.00 97.69 93 ASP A CA 1
ATOM 730 C C . ASP A 1 93 ? -2.821 10.761 6.536 1.00 97.69 93 ASP A C 1
ATOM 732 O O . ASP A 1 93 ? -1.736 10.207 6.361 1.00 97.69 93 ASP A O 1
ATOM 736 N N . ALA A 1 94 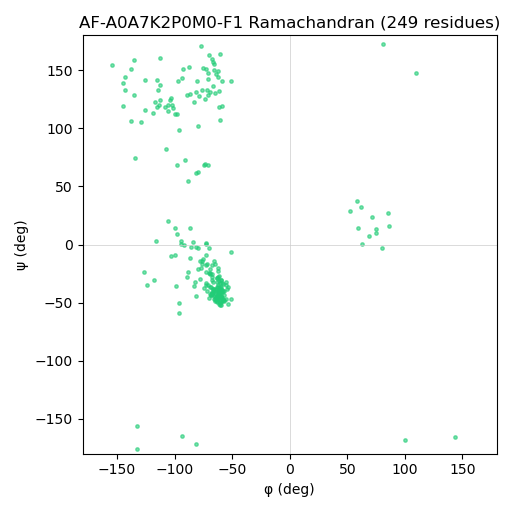? -2.909 12.075 6.781 1.00 96.50 94 ALA A N 1
ATOM 737 C CA . ALA A 1 94 ? -1.711 12.913 6.874 1.00 96.50 94 ALA A CA 1
ATOM 738 C C . ALA A 1 94 ? -0.772 12.451 7.998 1.00 96.50 94 ALA A C 1
ATOM 740 O O . ALA A 1 94 ? 0.443 12.461 7.819 1.00 96.50 94 ALA A O 1
ATOM 741 N N . GLN A 1 95 ? -1.313 11.978 9.124 1.00 97.62 95 GLN A N 1
ATOM 742 C CA . GLN A 1 95 ? -0.491 11.475 10.220 1.00 97.62 95 GLN A CA 1
ATOM 743 C C . GLN A 1 95 ? 0.144 10.119 9.885 1.00 97.62 95 GLN A C 1
ATOM 745 O O . GLN A 1 95 ? 1.295 9.878 10.243 1.00 97.62 95 GLN A O 1
ATOM 750 N N . VAL A 1 96 ? -0.540 9.267 9.110 1.00 96.62 96 VAL A N 1
ATOM 751 C CA . VAL A 1 96 ? 0.067 8.039 8.566 1.00 96.62 96 VAL A CA 1
ATOM 752 C C . VAL A 1 96 ? 1.273 8.364 7.675 1.00 96.62 96 VAL A C 1
ATOM 754 O O . VAL A 1 96 ? 2.291 7.677 7.767 1.00 96.62 96 VAL A O 1
ATOM 757 N N . GLN A 1 97 ? 1.182 9.416 6.853 1.00 94.50 97 GLN A N 1
ATOM 758 C CA . GLN A 1 97 ? 2.305 9.901 6.038 1.00 94.50 97 GLN A CA 1
ATOM 759 C C . GLN A 1 97 ? 3.432 10.475 6.910 1.00 94.50 97 GLN A C 1
ATOM 761 O O . GLN A 1 97 ? 4.607 10.236 6.639 1.00 94.50 97 GLN A O 1
ATOM 766 N N . THR A 1 98 ? 3.099 11.176 7.999 1.00 95.50 98 THR A N 1
ATOM 767 C CA . THR A 1 98 ? 4.097 11.645 8.970 1.00 95.50 98 THR A CA 1
ATOM 768 C C . THR A 1 98 ? 4.874 10.473 9.565 1.00 95.50 98 THR A C 1
ATOM 770 O O . THR A 1 98 ? 6.102 10.503 9.536 1.00 95.50 98 THR A O 1
ATOM 773 N N . TYR A 1 99 ? 4.207 9.408 10.030 1.00 96.69 99 TYR A N 1
ATOM 774 C CA . TYR A 1 99 ? 4.887 8.247 10.624 1.00 96.69 99 TYR A CA 1
ATOM 775 C C . TYR A 1 99 ? 5.898 7.582 9.685 1.00 96.69 99 TYR A C 1
ATOM 777 O O . TYR A 1 99 ? 6.955 7.147 10.127 1.00 96.69 99 TYR A O 1
ATOM 785 N N . GLN A 1 100 ? 5.621 7.568 8.382 1.00 92.62 100 GLN A N 1
ATOM 786 C CA . GLN A 1 100 ? 6.511 7.009 7.362 1.00 92.62 100 GLN A CA 1
ATOM 787 C C . GLN A 1 100 ? 7.845 7.770 7.219 1.00 92.62 100 GLN A C 1
ATOM 789 O O . GLN A 1 100 ? 8.786 7.247 6.629 1.00 92.62 100 GLN A O 1
ATOM 794 N N . THR A 1 101 ? 7.937 8.997 7.745 1.00 90.19 101 THR A N 1
ATOM 795 C CA . THR A 1 101 ? 9.129 9.864 7.653 1.00 90.19 101 THR A CA 1
ATOM 796 C C . THR A 1 101 ? 9.773 10.165 9.009 1.00 90.19 101 THR A C 1
ATOM 798 O O . THR A 1 101 ? 10.724 10.944 9.084 1.00 90.19 101 THR A O 1
ATOM 801 N N . ARG A 1 102 ? 9.248 9.579 10.090 1.00 95.12 102 ARG A N 1
ATOM 802 C CA . ARG A 1 102 ? 9.692 9.815 11.469 1.00 95.12 102 ARG A CA 1
ATOM 803 C C . ARG A 1 102 ? 10.354 8.575 12.058 1.00 95.12 102 ARG A C 1
ATOM 805 O O . ARG A 1 102 ? 10.175 7.468 11.556 1.00 95.12 102 ARG A O 1
ATOM 812 N N . ASP A 1 103 ? 11.134 8.794 13.109 1.00 96.44 103 ASP A N 1
ATOM 813 C CA . ASP A 1 103 ? 11.825 7.738 13.841 1.00 96.44 103 ASP A CA 1
ATOM 814 C C . ASP A 1 103 ? 10.883 6.961 14.778 1.00 96.44 103 ASP A C 1
ATOM 816 O O . ASP A 1 103 ? 9.723 7.325 15.005 1.00 96.44 103 ASP A O 1
ATOM 820 N N . ALA A 1 104 ? 11.397 5.859 15.328 1.00 97.88 104 ALA A N 1
ATOM 821 C CA . ALA A 1 104 ? 10.648 5.007 16.242 1.00 97.88 104 ALA A CA 1
ATOM 822 C C . ALA A 1 104 ? 10.237 5.749 17.520 1.00 97.88 104 ALA A C 1
ATOM 824 O O . ALA A 1 104 ? 9.140 5.517 18.021 1.00 97.88 104 ALA A O 1
ATOM 825 N N . ALA A 1 105 ? 11.074 6.665 18.022 1.00 98.19 105 ALA A N 1
ATOM 826 C CA . ALA A 1 105 ? 10.786 7.449 19.220 1.00 98.19 105 ALA A CA 1
ATOM 827 C C . ALA A 1 105 ? 9.541 8.329 19.034 1.00 98.19 105 ALA A C 1
ATOM 829 O O . ALA A 1 105 ? 8.637 8.309 19.871 1.00 98.19 105 ALA A O 1
ATOM 830 N N . TYR A 1 106 ? 9.443 9.036 17.905 1.00 98.50 106 TYR A N 1
ATOM 831 C CA . TYR A 1 106 ? 8.263 9.821 17.561 1.00 98.50 106 TYR A CA 1
ATOM 832 C C . TYR A 1 106 ? 7.021 8.942 17.399 1.00 98.50 106 TYR A C 1
ATOM 834 O O . TYR A 1 106 ? 5.958 9.290 17.905 1.00 98.50 106 TYR A O 1
ATOM 842 N N . ILE A 1 107 ? 7.133 7.798 16.712 1.00 98.50 107 ILE A N 1
ATOM 843 C CA . ILE A 1 107 ? 5.996 6.881 16.529 1.00 98.50 107 ILE A CA 1
ATOM 844 C C . ILE A 1 107 ? 5.539 6.324 17.881 1.00 98.50 107 ILE A C 1
ATOM 846 O O . ILE A 1 107 ? 4.344 6.265 18.155 1.00 98.50 107 ILE A O 1
ATOM 850 N N . ARG A 1 108 ? 6.470 5.954 18.760 1.00 98.19 108 ARG A N 1
ATOM 851 C CA . ARG A 1 108 ? 6.166 5.478 20.112 1.00 98.19 108 ARG A CA 1
ATOM 852 C C . ARG A 1 108 ? 5.379 6.525 20.897 1.00 98.19 108 ARG A C 1
ATOM 854 O O . ARG A 1 108 ? 4.331 6.203 21.448 1.00 98.19 108 ARG A O 1
ATOM 861 N N . GLU A 1 109 ? 5.826 7.775 20.869 1.00 97.94 109 GLU A N 1
ATOM 862 C CA . GLU A 1 109 ? 5.173 8.872 21.583 1.00 97.94 109 GLU A CA 1
ATOM 863 C C . GLU A 1 109 ? 3.815 9.267 20.978 1.00 97.94 109 GLU A C 1
ATOM 865 O O . GLU A 1 109 ? 2.821 9.437 21.685 1.00 97.94 109 GLU A O 1
ATOM 870 N N . ASP A 1 110 ? 3.736 9.405 19.655 1.00 98.25 110 ASP A N 1
ATOM 871 C CA . ASP A 1 110 ? 2.543 9.946 19.006 1.00 98.25 110 ASP A CA 1
ATOM 872 C C . ASP A 1 110 ? 1.489 8.882 18.649 1.00 98.25 110 ASP A C 1
ATOM 874 O O . ASP A 1 110 ? 0.289 9.176 18.607 1.00 98.25 110 ASP A O 1
ATOM 878 N N . PHE A 1 111 ? 1.898 7.636 18.411 1.00 98.44 111 PHE A N 1
ATOM 879 C CA . PHE A 1 111 ? 0.981 6.540 18.109 1.00 98.44 111 PHE A CA 1
ATOM 880 C C . PHE A 1 111 ? 0.642 5.722 19.354 1.00 98.44 111 PHE A C 1
ATOM 882 O O . PHE A 1 111 ? -0.537 5.631 19.703 1.00 98.44 111 PHE A O 1
ATOM 889 N N . PHE A 1 112 ? 1.652 5.141 20.012 1.00 98.06 112 PHE A N 1
ATOM 890 C CA . PHE A 1 112 ? 1.443 4.159 21.079 1.00 98.06 112 PHE A CA 1
ATOM 891 C C . PHE A 1 112 ? 1.127 4.807 22.433 1.00 98.06 112 PHE A C 1
ATOM 893 O O . PHE A 1 112 ? 0.173 4.400 23.085 1.00 98.06 112 PHE A O 1
ATOM 900 N N . ASN A 1 113 ? 1.834 5.864 22.838 1.00 97.38 113 ASN A N 1
ATOM 901 C CA . ASN A 1 113 ? 1.636 6.496 24.152 1.00 97.38 113 ASN A CA 1
ATOM 902 C C . ASN A 1 113 ? 0.329 7.308 24.276 1.00 97.38 113 ASN A C 1
ATOM 904 O O . ASN A 1 113 ? 0.046 7.871 25.332 1.00 97.38 113 ASN A O 1
ATOM 908 N N . LYS A 1 114 ? -0.501 7.359 23.225 1.00 95.81 114 LYS A N 1
ATOM 909 C CA . LYS A 1 114 ? -1.835 7.986 23.270 1.00 95.81 114 LYS A CA 1
ATOM 910 C C . LYS A 1 114 ? -2.886 7.141 23.986 1.00 95.81 114 LYS A C 1
ATOM 912 O O . LYS A 1 114 ? -3.928 7.678 24.348 1.00 95.81 114 LYS A O 1
ATOM 917 N N . ASP A 1 115 ? -2.625 5.851 24.180 1.00 96.75 115 ASP A N 1
ATOM 918 C CA . ASP A 1 115 ? -3.507 4.931 24.894 1.00 96.75 115 ASP A CA 1
ATOM 919 C C . ASP A 1 115 ? -2.659 4.080 25.862 1.00 96.75 115 ASP A C 1
ATOM 921 O O . ASP A 1 115 ? -1.672 3.483 25.427 1.00 96.75 115 ASP A O 1
ATOM 925 N N . PRO A 1 116 ? -3.007 3.988 27.161 1.00 97.06 116 PRO A N 1
ATOM 926 C CA . PRO A 1 116 ? -2.246 3.188 28.122 1.00 97.06 116 PRO A CA 1
ATOM 927 C C . PRO A 1 116 ? -2.070 1.717 27.713 1.00 97.06 116 PRO A C 1
ATOM 929 O O . PRO A 1 116 ? -1.021 1.134 27.964 1.00 97.06 116 PRO A O 1
ATOM 932 N N . GLN A 1 117 ? -3.061 1.113 27.052 1.00 96.94 117 GLN A N 1
ATOM 933 C CA . GLN A 1 117 ? -2.996 -0.274 26.578 1.00 96.94 117 GLN A CA 1
ATOM 934 C C . GLN A 1 117 ? -1.993 -0.419 25.425 1.00 96.94 117 GLN A C 1
ATOM 936 O O . GLN A 1 117 ? -1.269 -1.413 25.349 1.00 96.94 117 GLN A O 1
ATOM 941 N N . LEU A 1 118 ? -1.904 0.589 24.553 1.00 97.38 118 LEU A N 1
ATOM 942 C CA . LEU A 1 118 ? -0.895 0.630 23.495 1.00 97.38 118 LEU A CA 1
ATOM 943 C C . LEU A 1 118 ? 0.502 0.928 24.024 1.00 97.38 118 LEU A C 1
ATOM 945 O O . LEU A 1 118 ? 1.466 0.364 23.510 1.00 97.38 118 LEU A O 1
ATOM 949 N N . ALA A 1 119 ? 0.617 1.752 25.063 1.00 97.44 119 ALA A N 1
ATOM 950 C CA . ALA A 1 119 ? 1.885 1.983 25.741 1.00 97.44 119 ALA A CA 1
ATOM 951 C C . ALA A 1 119 ? 2.442 0.676 26.335 1.00 97.44 119 ALA A C 1
ATOM 953 O O . ALA A 1 119 ? 3.633 0.403 26.192 1.00 97.44 119 ALA A O 1
ATOM 954 N N . GLU A 1 120 ? 1.594 -0.174 26.931 1.00 97.12 120 GLU A N 1
ATOM 955 C CA . GLU A 1 120 ? 2.009 -1.506 27.398 1.00 97.12 120 GLU A CA 1
ATOM 956 C C . GLU A 1 120 ? 2.452 -2.415 26.245 1.00 97.12 120 GLU A C 1
ATOM 958 O O . GLU A 1 120 ? 3.518 -3.024 26.331 1.00 97.12 120 GLU A O 1
ATOM 963 N N . MET A 1 121 ? 1.696 -2.463 25.139 1.00 96.12 121 MET A N 1
ATOM 964 C CA . MET A 1 121 ? 2.103 -3.211 23.941 1.00 96.12 121 MET A CA 1
ATOM 965 C C . MET A 1 121 ? 3.467 -2.737 23.426 1.00 96.12 121 MET A C 1
ATOM 967 O O . MET A 1 121 ? 4.327 -3.554 23.107 1.00 96.12 121 MET A O 1
ATOM 971 N N . ALA A 1 122 ? 3.697 -1.423 23.394 1.00 95.94 122 ALA A N 1
ATOM 972 C CA . ALA A 1 122 ? 4.934 -0.843 22.890 1.00 95.94 122 ALA A CA 1
ATOM 973 C C . ALA A 1 122 ? 6.171 -1.266 23.696 1.00 95.94 122 ALA A C 1
ATOM 975 O O . ALA A 1 122 ? 7.253 -1.345 23.118 1.00 95.94 122 ALA A O 1
ATOM 976 N N . LYS A 1 123 ? 6.044 -1.591 24.992 1.00 96.38 123 LYS A N 1
ATOM 977 C CA . LYS A 1 123 ? 7.168 -2.099 25.807 1.00 96.38 123 LYS A CA 1
ATOM 978 C C . LYS A 1 123 ? 7.731 -3.425 25.292 1.00 96.38 123 LYS A C 1
ATOM 980 O O . LYS A 1 123 ? 8.880 -3.741 25.582 1.00 96.38 123 LYS A O 1
ATOM 985 N N . LEU A 1 124 ? 6.938 -4.187 24.538 1.00 95.50 124 LEU A N 1
ATOM 986 C CA . LEU A 1 124 ? 7.342 -5.456 23.930 1.00 95.50 124 LEU A CA 1
ATOM 987 C C . LEU A 1 124 ? 8.008 -5.272 22.557 1.00 95.50 124 LEU A C 1
ATOM 989 O O . LEU A 1 124 ? 8.571 -6.221 22.021 1.00 95.50 124 LEU A O 1
ATOM 993 N N . LEU A 1 125 ? 7.931 -4.071 21.974 1.00 96.69 125 LEU A N 1
ATOM 994 C CA . LEU A 1 125 ? 8.362 -3.802 20.605 1.00 96.69 125 LEU A CA 1
ATOM 995 C C . LEU A 1 125 ? 9.717 -3.092 20.582 1.00 96.69 125 LEU A C 1
ATOM 997 O O . LEU A 1 125 ? 9.881 -2.012 21.165 1.00 96.69 125 LEU A O 1
ATOM 1001 N N . SER A 1 126 ? 10.665 -3.662 19.836 1.00 97.88 126 SER A N 1
ATOM 1002 C CA . SER A 1 126 ? 11.896 -2.966 19.465 1.00 97.88 126 SER A CA 1
ATOM 1003 C C . SER A 1 126 ? 11.605 -1.806 18.509 1.00 97.88 126 SER A C 1
ATOM 1005 O O . SER A 1 126 ? 10.573 -1.773 17.831 1.00 97.88 126 SER A O 1
ATOM 1007 N N . ASP A 1 127 ? 12.535 -0.859 18.428 1.00 98.00 127 ASP A N 1
ATOM 1008 C CA . ASP A 1 127 ? 12.434 0.250 17.478 1.00 98.00 127 ASP A CA 1
ATOM 1009 C C . ASP A 1 127 ? 12.428 -0.255 16.028 1.00 98.00 127 ASP A C 1
ATOM 1011 O O . ASP A 1 127 ? 11.600 0.192 15.237 1.00 98.00 127 ASP A O 1
ATOM 1015 N N . ASP A 1 128 ? 13.239 -1.270 15.709 1.00 97.62 128 ASP A N 1
ATOM 1016 C CA . ASP A 1 128 ? 13.237 -1.919 14.392 1.00 97.62 128 ASP A CA 1
ATOM 1017 C C . ASP A 1 128 ? 11.868 -2.505 14.043 1.00 97.62 128 ASP A C 1
ATOM 1019 O O . ASP A 1 128 ? 11.401 -2.344 12.919 1.00 97.62 128 ASP A O 1
ATOM 1023 N N . LYS A 1 129 ? 11.178 -3.128 15.008 1.00 97.50 129 LYS A N 1
ATOM 1024 C CA . LYS A 1 129 ? 9.837 -3.682 14.790 1.00 97.50 129 LYS A CA 1
ATOM 1025 C C . LYS A 1 129 ? 8.805 -2.589 14.516 1.00 97.50 129 LYS A C 1
ATOM 1027 O O . LYS A 1 129 ? 7.929 -2.755 13.663 1.00 97.50 129 LYS A O 1
ATOM 1032 N N . ILE A 1 130 ? 8.900 -1.463 15.225 1.00 97.75 130 ILE A N 1
ATOM 1033 C CA . ILE A 1 130 ? 8.048 -0.295 14.973 1.00 97.75 130 ILE A CA 1
ATOM 1034 C C . ILE A 1 130 ? 8.320 0.244 13.564 1.00 97.75 130 ILE A C 1
ATOM 1036 O O . ILE A 1 130 ? 7.383 0.429 12.788 1.00 97.75 130 ILE A O 1
ATOM 1040 N N . LEU A 1 131 ? 9.584 0.445 13.193 1.00 96.56 131 LEU A N 1
ATOM 1041 C CA . LEU A 1 131 ? 9.945 0.933 11.861 1.00 96.56 131 LEU A CA 1
ATOM 1042 C C . LEU A 1 131 ? 9.513 -0.048 10.762 1.00 96.56 131 LEU A C 1
ATOM 1044 O O . LEU A 1 131 ? 8.944 0.381 9.763 1.00 96.56 131 LEU A O 1
ATOM 1048 N N . GLU A 1 132 ? 9.664 -1.358 10.965 1.00 96.00 132 GLU A N 1
ATOM 1049 C CA . GLU A 1 132 ? 9.178 -2.399 10.052 1.00 96.00 132 GLU A CA 1
ATOM 1050 C C . GLU A 1 132 ? 7.682 -2.233 9.746 1.00 96.00 132 GLU A C 1
ATOM 1052 O O . GLU A 1 132 ? 7.277 -2.159 8.579 1.00 96.00 132 GLU A O 1
ATOM 1057 N N . CYS A 1 133 ? 6.863 -2.098 10.793 1.00 97.12 133 CYS A N 1
ATOM 1058 C CA . CYS A 1 133 ? 5.420 -1.919 10.669 1.00 97.12 133 CYS A CA 1
ATOM 1059 C C . CYS A 1 133 ? 5.077 -0.647 9.882 1.00 97.12 133 CYS A C 1
ATOM 1061 O O . CYS A 1 133 ? 4.312 -0.680 8.913 1.00 97.12 133 CYS A O 1
ATOM 1063 N N . PHE A 1 134 ? 5.639 0.492 10.281 1.00 95.94 134 PHE A N 1
ATOM 1064 C CA . PHE A 1 134 ? 5.209 1.780 9.747 1.00 95.94 134 PHE A CA 1
ATOM 1065 C C . PHE A 1 134 ? 5.837 2.127 8.400 1.00 95.94 134 PHE A C 1
ATOM 1067 O O . PHE A 1 134 ? 5.166 2.799 7.613 1.00 95.94 134 PHE A O 1
ATOM 1074 N N . HIS A 1 135 ? 7.075 1.690 8.134 1.00 93.12 135 HIS A N 1
ATOM 1075 C CA . HIS A 1 135 ? 7.846 2.113 6.961 1.00 93.12 135 HIS A CA 1
ATOM 1076 C C . HIS A 1 135 ? 7.809 1.118 5.804 1.00 93.12 135 HIS A C 1
ATOM 1078 O O . HIS A 1 135 ? 7.804 1.538 4.644 1.00 93.12 135 HIS A O 1
ATOM 1084 N N . PHE A 1 136 ? 7.793 -0.182 6.102 1.00 90.31 136 PHE A N 1
ATOM 1085 C CA . PHE A 1 136 ? 8.036 -1.221 5.097 1.00 90.31 136 PHE A CA 1
ATOM 1086 C C . PHE A 1 136 ? 6.837 -2.156 4.899 1.00 90.31 136 PHE A C 1
ATOM 1088 O O . PHE A 1 136 ? 6.588 -2.608 3.783 1.00 90.31 136 PHE A O 1
ATOM 1095 N N . SER A 1 137 ? 6.032 -2.387 5.938 1.00 95.81 137 SER A N 1
ATOM 1096 C CA . SER A 1 137 ? 4.982 -3.409 5.923 1.00 95.81 137 SER A CA 1
ATOM 1097 C C . SER A 1 137 ? 3.588 -2.844 5.609 1.00 95.81 137 SER A C 1
ATOM 1099 O O . SER A 1 137 ? 2.676 -2.825 6.443 1.00 95.81 137 SER A O 1
ATOM 1101 N N . ARG A 1 138 ? 3.393 -2.389 4.363 1.00 97.19 138 ARG A N 1
ATOM 1102 C CA . ARG A 1 138 ? 2.059 -2.079 3.808 1.00 97.19 138 ARG A CA 1
ATOM 1103 C C . ARG A 1 138 ? 1.530 -3.250 2.993 1.00 97.19 138 ARG A C 1
ATOM 1105 O O . ARG A 1 138 ? 2.264 -3.860 2.220 1.00 97.19 138 ARG A O 1
ATOM 1112 N N . GLY A 1 139 ? 0.233 -3.523 3.112 1.00 97.88 139 GLY A N 1
ATOM 1113 C CA . GLY A 1 139 ? -0.394 -4.679 2.464 1.00 97.88 139 GLY A CA 1
ATOM 1114 C C . GLY A 1 139 ? -0.262 -4.679 0.936 1.00 97.88 139 GLY A C 1
ATOM 1115 O O . GLY A 1 139 ? -0.181 -5.742 0.327 1.00 97.88 139 GLY A O 1
ATOM 1116 N N . GLY A 1 140 ? -0.202 -3.508 0.299 1.00 97.88 140 GLY A N 1
ATOM 1117 C CA . GLY A 1 140 ? -0.005 -3.385 -1.146 1.00 97.88 140 GLY A CA 1
ATOM 1118 C C . GLY A 1 140 ? 1.424 -3.656 -1.634 1.00 97.88 140 GLY A C 1
ATOM 1119 O O . GLY A 1 140 ? 1.608 -3.833 -2.834 1.00 97.88 140 GLY A O 1
ATOM 1120 N N . HIS A 1 141 ? 2.410 -3.735 -0.734 1.00 96.88 141 HIS A N 1
ATOM 1121 C CA . HIS A 1 141 ? 3.813 -4.032 -1.065 1.00 96.88 141 HIS A CA 1
ATOM 1122 C C . HIS A 1 141 ? 4.198 -5.492 -0.819 1.00 96.88 141 HIS A C 1
ATOM 1124 O O . HIS A 1 141 ? 5.264 -5.936 -1.236 1.00 96.88 141 HIS A O 1
ATOM 1130 N N . GLU A 1 142 ? 3.327 -6.272 -0.177 1.00 97.25 142 GLU A N 1
ATOM 1131 C CA . GLU A 1 142 ? 3.611 -7.663 0.159 1.00 97.25 142 GLU A CA 1
ATOM 1132 C C . GLU A 1 142 ? 2.846 -8.633 -0.742 1.00 97.25 142 GLU A C 1
ATOM 1134 O O . GLU A 1 142 ? 1.618 -8.749 -0.689 1.00 97.25 142 GLU A O 1
ATOM 1139 N N . SER A 1 143 ? 3.591 -9.401 -1.542 1.00 96.81 143 SER A N 1
ATOM 1140 C CA . SER A 1 143 ? 3.048 -10.302 -2.568 1.00 96.81 143 SER A CA 1
ATOM 1141 C C . SER A 1 143 ? 1.994 -11.280 -2.039 1.00 96.81 143 SER A C 1
ATOM 1143 O O . SER A 1 143 ? 1.005 -11.538 -2.722 1.00 96.81 143 SER A O 1
ATOM 1145 N N . ARG A 1 144 ? 2.146 -11.787 -0.806 1.00 97.50 144 ARG A N 1
ATOM 1146 C CA . ARG A 1 144 ? 1.162 -12.684 -0.174 1.00 97.50 144 ARG A CA 1
ATOM 1147 C C . ARG A 1 144 ? -0.162 -11.984 0.131 1.00 97.50 144 ARG A C 1
ATOM 1149 O O . ARG A 1 144 ? -1.216 -12.569 -0.115 1.00 97.50 144 ARG A O 1
ATOM 1156 N N . LYS A 1 145 ? -0.122 -10.745 0.631 1.00 98.00 145 LYS A N 1
ATOM 1157 C CA . LYS A 1 145 ? -1.320 -9.944 0.931 1.00 98.00 145 LYS A CA 1
ATOM 1158 C C . LYS A 1 145 ? -2.021 -9.534 -0.371 1.00 98.00 145 LYS A C 1
ATOM 1160 O O . LYS A 1 145 ? -3.232 -9.708 -0.494 1.00 98.00 145 LYS A O 1
ATOM 1165 N N . VAL A 1 146 ? -1.253 -9.119 -1.385 1.00 98.19 146 VAL A N 1
ATOM 1166 C CA . VAL A 1 146 ? -1.761 -8.823 -2.738 1.00 98.19 146 VAL A CA 1
ATOM 1167 C C . VAL A 1 146 ? -2.409 -10.057 -3.375 1.00 98.19 146 VAL A C 1
ATOM 1169 O O . VAL A 1 146 ? -3.540 -9.983 -3.854 1.00 98.19 146 VAL A O 1
ATOM 1172 N N . TYR A 1 147 ? -1.740 -11.211 -3.341 1.00 98.44 147 TYR A N 1
ATOM 1173 C CA . TYR A 1 147 ? -2.281 -12.461 -3.879 1.00 98.44 147 TYR A CA 1
ATOM 1174 C C . TYR A 1 147 ? -3.573 -12.878 -3.172 1.00 98.44 147 TYR A C 1
ATOM 1176 O O . TYR A 1 147 ? -4.543 -13.240 -3.836 1.00 98.44 147 TYR A O 1
ATOM 1184 N N . ALA A 1 148 ? -3.618 -12.799 -1.837 1.00 98.56 148 ALA A N 1
ATOM 1185 C CA . ALA A 1 148 ? -4.822 -13.107 -1.072 1.00 98.56 148 ALA A CA 1
ATOM 1186 C C . ALA A 1 148 ? -5.999 -12.203 -1.473 1.00 98.56 148 ALA A C 1
ATOM 1188 O O . ALA A 1 148 ? -7.111 -12.702 -1.648 1.00 98.56 148 ALA A O 1
ATOM 1189 N N . ALA A 1 149 ? -5.748 -10.907 -1.694 1.00 98.69 149 ALA A N 1
ATOM 1190 C CA . ALA A 1 149 ? -6.767 -9.966 -2.145 1.00 98.69 149 ALA A CA 1
ATOM 1191 C C . ALA A 1 149 ? -7.309 -10.314 -3.542 1.00 98.69 149 ALA A C 1
ATOM 1193 O O . ALA A 1 149 ? -8.524 -10.411 -3.713 1.00 98.69 149 ALA A O 1
ATOM 1194 N N . TYR A 1 150 ? -6.435 -10.583 -4.520 1.00 98.62 150 TYR A N 1
ATOM 1195 C CA . TYR A 1 150 ? -6.868 -11.017 -5.856 1.00 98.62 150 TYR A CA 1
ATOM 1196 C C . TYR A 1 150 ? -7.607 -12.352 -5.823 1.00 98.62 150 TYR A C 1
ATOM 1198 O O . TYR A 1 150 ? -8.637 -12.503 -6.475 1.00 98.62 150 TYR A O 1
ATOM 1206 N N . ARG A 1 151 ? -7.121 -13.321 -5.042 1.00 98.56 151 ARG A N 1
ATOM 1207 C CA . ARG A 1 151 ? -7.776 -14.625 -4.904 1.00 98.56 151 ARG A CA 1
ATOM 1208 C C . ARG A 1 151 ? -9.191 -14.477 -4.347 1.00 98.56 151 ARG A C 1
ATOM 1210 O O . ARG A 1 151 ? -10.106 -15.106 -4.867 1.00 98.56 151 ARG A O 1
ATOM 1217 N N . ALA A 1 152 ? -9.369 -13.649 -3.319 1.00 98.56 152 ALA A N 1
ATOM 1218 C CA . ALA A 1 152 ? -10.680 -13.370 -2.746 1.00 98.56 152 ALA A CA 1
ATOM 1219 C C . ALA A 1 152 ? -11.595 -12.611 -3.725 1.00 98.56 152 ALA A C 1
ATOM 1221 O O . ALA A 1 152 ? -12.776 -12.937 -3.809 1.00 98.56 152 ALA A O 1
ATOM 1222 N N . ALA A 1 153 ? -11.057 -11.671 -4.511 1.00 98.56 153 ALA A N 1
ATOM 1223 C CA . ALA A 1 153 ? -11.820 -10.953 -5.533 1.00 98.56 153 ALA A CA 1
ATOM 1224 C C . ALA A 1 153 ? -12.342 -11.889 -6.631 1.00 98.56 153 ALA A C 1
ATOM 1226 O O . ALA A 1 153 ? -13.530 -11.887 -6.930 1.00 98.56 153 ALA A O 1
ATOM 1227 N N . LEU A 1 154 ? -11.474 -12.743 -7.180 1.00 97.69 154 LEU A N 1
ATOM 1228 C CA . LEU A 1 154 ? -11.831 -13.670 -8.261 1.00 97.69 154 LEU A CA 1
ATOM 1229 C C . LEU A 1 154 ? -12.774 -14.799 -7.810 1.00 97.69 154 LEU A C 1
ATOM 1231 O O . LEU A 1 154 ? -13.491 -15.375 -8.632 1.00 97.69 154 LEU A O 1
ATOM 1235 N N . ALA A 1 155 ? -12.766 -15.130 -6.515 1.00 98.31 155 ALA A N 1
ATOM 1236 C CA . ALA A 1 155 ? -13.673 -16.111 -5.924 1.00 98.31 155 ALA A CA 1
ATOM 1237 C C . ALA A 1 155 ? -15.073 -15.543 -5.633 1.00 98.31 155 ALA A C 1
ATOM 1239 O O . ALA A 1 155 ? -16.019 -16.319 -5.501 1.00 98.31 155 ALA A O 1
ATOM 1240 N N . HIS A 1 156 ? -15.214 -14.220 -5.522 1.00 98.44 156 HIS A N 1
ATOM 1241 C CA . HIS A 1 156 ? -16.497 -13.576 -5.264 1.00 98.44 156 HIS A CA 1
ATOM 1242 C C . HIS A 1 156 ? -17.426 -13.665 -6.490 1.00 98.44 156 HIS A C 1
ATOM 1244 O O . HIS A 1 156 ? -16.959 -13.694 -7.631 1.00 98.44 156 HIS A O 1
ATOM 1250 N N . LYS A 1 157 ? -18.742 -13.757 -6.250 1.00 98.31 157 LYS A N 1
ATOM 1251 C CA . LYS A 1 157 ? -19.779 -13.939 -7.279 1.00 98.31 157 LYS A CA 1
ATOM 1252 C C . LYS A 1 157 ? -20.998 -13.069 -7.010 1.00 98.31 157 LYS A C 1
ATOM 1254 O O . LYS A 1 157 ? -21.312 -12.799 -5.855 1.00 98.31 157 LYS A O 1
ATOM 1259 N N . GLY A 1 158 ? -21.690 -12.681 -8.080 1.00 97.56 158 GLY A N 1
ATOM 1260 C CA . GLY A 1 158 ? -22.938 -11.911 -8.034 1.00 97.56 158 GLY A CA 1
ATOM 1261 C C . GLY A 1 158 ? -22.789 -10.399 -7.826 1.00 97.56 158 GLY A C 1
ATOM 1262 O O . GLY A 1 158 ? -23.796 -9.697 -7.846 1.00 97.56 158 GLY A O 1
ATOM 1263 N N . ALA A 1 159 ? -21.571 -9.882 -7.645 1.00 98.12 159 ALA A N 1
ATOM 1264 C CA . ALA A 1 159 ? -21.298 -8.452 -7.538 1.00 98.12 159 ALA A CA 1
ATOM 1265 C C . ALA A 1 159 ? -19.852 -8.122 -7.958 1.00 98.12 159 ALA A C 1
ATOM 1267 O O . ALA A 1 159 ? -18.964 -8.972 -7.829 1.00 98.12 159 ALA A O 1
ATOM 1268 N N . PRO A 1 160 ? -19.584 -6.888 -8.415 1.00 98.69 160 PRO A N 1
ATOM 1269 C CA . PRO A 1 160 ? -18.227 -6.419 -8.674 1.00 98.69 160 PRO A CA 1
ATOM 1270 C C . PRO A 1 160 ? -17.404 -6.323 -7.382 1.00 98.69 160 PRO A C 1
ATOM 1272 O O . PRO A 1 160 ? -17.938 -6.145 -6.282 1.00 98.69 160 PRO A O 1
ATOM 1275 N N . THR A 1 161 ? -16.079 -6.415 -7.512 1.00 98.88 161 THR A N 1
ATOM 1276 C CA . THR A 1 161 ? -15.147 -6.286 -6.380 1.00 98.88 161 THR A CA 1
ATOM 1277 C C . THR A 1 161 ? -14.258 -5.056 -6.516 1.00 98.88 161 THR A C 1
ATOM 1279 O O . THR A 1 161 ? -13.769 -4.746 -7.598 1.00 98.88 161 THR A O 1
ATOM 1282 N N . VAL A 1 162 ? -13.978 -4.381 -5.403 1.00 98.88 162 VAL A N 1
ATOM 1283 C CA . VAL A 1 162 ? -12.885 -3.413 -5.290 1.00 98.88 162 VAL A CA 1
ATOM 1284 C C . VAL A 1 162 ? -11.836 -3.914 -4.300 1.00 98.88 162 VAL A C 1
ATOM 1286 O O . VAL A 1 162 ? -12.146 -4.352 -3.190 1.00 98.88 162 VAL A O 1
ATOM 1289 N N . ILE A 1 163 ? -10.573 -3.835 -4.710 1.00 98.94 163 ILE A N 1
ATOM 1290 C CA . ILE A 1 163 ? -9.408 -4.009 -3.851 1.00 98.94 163 ILE A CA 1
ATOM 1291 C C . ILE A 1 163 ? -8.865 -2.618 -3.522 1.00 98.94 163 ILE A C 1
ATOM 1293 O O . ILE A 1 163 ? -8.413 -1.898 -4.412 1.00 98.94 163 ILE A O 1
ATOM 1297 N N . LEU A 1 164 ? -8.885 -2.262 -2.239 1.00 98.88 164 LEU A N 1
ATOM 1298 C CA . LEU A 1 164 ? -8.243 -1.068 -1.692 1.00 98.88 164 LEU A CA 1
ATOM 1299 C C . LEU A 1 164 ? -6.871 -1.479 -1.149 1.00 98.88 164 LEU A C 1
ATOM 1301 O O . LEU A 1 164 ? -6.772 -2.060 -0.062 1.00 98.88 164 LEU A O 1
ATOM 1305 N N . ALA A 1 165 ? -5.821 -1.251 -1.936 1.00 98.62 165 ALA A N 1
ATOM 1306 C CA . ALA A 1 165 ? -4.459 -1.656 -1.604 1.00 98.62 165 ALA A CA 1
ATOM 1307 C C . ALA A 1 165 ? -3.678 -0.462 -1.055 1.00 98.62 165 ALA A C 1
ATOM 1309 O O . ALA A 1 165 ? -3.393 0.482 -1.788 1.00 98.62 165 ALA A O 1
ATOM 1310 N N . GLN A 1 166 ? -3.318 -0.501 0.227 1.00 98.31 166 GLN A N 1
ATOM 1311 C CA . GLN A 1 166 ? -2.521 0.557 0.833 1.00 98.31 166 GLN A CA 1
ATOM 1312 C C . GLN A 1 166 ? -1.052 0.396 0.453 1.00 98.31 166 GLN A C 1
ATOM 1314 O O . GLN A 1 166 ? -0.471 -0.673 0.645 1.00 98.31 166 GLN A O 1
ATOM 1319 N N . THR A 1 167 ? -0.446 1.463 -0.060 1.00 97.38 167 THR A N 1
ATOM 1320 C CA . THR A 1 167 ? 0.967 1.486 -0.456 1.00 97.38 167 THR A CA 1
ATOM 1321 C C . THR A 1 167 ? 1.661 2.739 0.083 1.00 97.38 167 THR A C 1
ATOM 1323 O O . THR A 1 167 ? 1.078 3.532 0.820 1.00 97.38 167 THR A O 1
ATOM 1326 N N . VAL A 1 168 ? 2.931 2.905 -0.278 1.00 94.44 168 VAL A N 1
ATOM 1327 C CA . VAL A 1 168 ? 3.744 4.092 -0.005 1.00 94.44 168 VAL A CA 1
ATOM 1328 C C . VAL A 1 168 ? 4.115 4.708 -1.347 1.00 94.44 168 VAL A C 1
ATOM 1330 O O . VAL A 1 168 ? 4.720 4.038 -2.189 1.00 94.44 168 VAL A O 1
ATOM 1333 N N . LYS A 1 169 ? 3.770 5.980 -1.560 1.00 91.94 169 LYS A N 1
ATOM 1334 C CA . LYS A 1 169 ? 4.204 6.720 -2.750 1.00 91.94 169 LYS A CA 1
ATOM 1335 C C . LYS A 1 169 ? 5.726 6.877 -2.713 1.00 91.94 169 LYS A C 1
ATOM 1337 O O . LYS A 1 169 ? 6.277 7.277 -1.690 1.00 91.94 169 LYS A O 1
ATOM 1342 N N . GLY A 1 170 ? 6.397 6.540 -3.812 1.00 88.31 170 GLY A N 1
ATOM 1343 C CA . GLY A 1 170 ? 7.862 6.552 -3.878 1.00 88.31 170 GLY A CA 1
ATOM 1344 C C . GLY A 1 170 ? 8.535 5.434 -3.075 1.00 88.31 170 GLY A C 1
ATOM 1345 O O . GLY A 1 170 ? 9.685 5.586 -2.671 1.00 88.31 170 GLY A O 1
ATOM 1346 N N . HIS A 1 171 ? 7.838 4.320 -2.815 1.00 89.56 171 HIS A N 1
ATOM 1347 C CA . HIS A 1 171 ? 8.457 3.128 -2.233 1.00 89.56 171 HIS A CA 1
ATOM 1348 C C . HIS A 1 171 ? 9.705 2.726 -3.031 1.00 89.56 171 HIS A C 1
ATOM 1350 O O . HIS A 1 171 ? 9.709 2.827 -4.255 1.00 89.56 171 HIS A O 1
ATOM 1356 N N . THR A 1 172 ? 10.760 2.291 -2.342 1.00 85.62 172 THR A N 1
ATOM 1357 C CA . THR A 1 172 ? 12.086 1.943 -2.900 1.00 85.62 172 THR A CA 1
ATOM 1358 C C . THR A 1 172 ? 12.883 3.062 -3.586 1.00 85.62 172 THR A C 1
ATOM 1360 O O . THR A 1 172 ? 14.016 2.818 -3.977 1.00 85.62 172 THR A O 1
ATOM 1363 N N . LEU A 1 173 ? 12.380 4.302 -3.660 1.00 84.00 173 LEU A N 1
ATOM 1364 C CA . LEU A 1 173 ? 13.113 5.437 -4.257 1.00 84.00 173 LEU A CA 1
ATOM 1365 C C . LEU A 1 173 ? 14.045 6.168 -3.267 1.00 84.00 173 LEU A C 1
ATOM 1367 O O . LEU A 1 173 ? 14.467 7.292 -3.521 1.00 84.00 173 LEU A O 1
ATOM 1371 N N . GLY A 1 174 ? 14.325 5.563 -2.111 1.00 74.69 174 GLY A N 1
ATOM 1372 C CA . GLY A 1 174 ? 15.149 6.158 -1.059 1.00 74.69 174 GLY A CA 1
ATOM 1373 C C . GLY A 1 174 ? 14.416 7.161 -0.154 1.00 74.69 174 GLY A C 1
ATOM 1374 O O . GLY A 1 174 ? 13.258 7.541 -0.364 1.00 74.69 174 GLY A O 1
ATOM 1375 N N . SER A 1 175 ? 15.116 7.596 0.899 1.00 70.00 175 SER A N 1
ATOM 1376 C CA . SER A 1 175 ? 14.584 8.478 1.953 1.00 70.00 175 SER A CA 1
ATOM 1377 C C . SER A 1 175 ? 14.262 9.896 1.459 1.00 70.00 175 SER A C 1
ATOM 1379 O O . SER A 1 175 ? 13.514 10.627 2.114 1.00 70.00 175 SER A O 1
ATOM 1381 N N . GLY A 1 176 ? 14.795 10.299 0.301 1.00 65.38 176 GLY A N 1
ATOM 1382 C CA . GLY A 1 176 ? 14.503 11.570 -0.365 1.00 65.38 176 GLY A CA 1
ATOM 1383 C C . GLY A 1 176 ? 13.084 11.668 -0.936 1.00 65.38 176 GLY A C 1
ATOM 1384 O O . GLY A 1 176 ? 12.544 12.772 -1.001 1.00 65.38 176 GLY A O 1
ATOM 1385 N N . PHE A 1 177 ? 12.452 10.534 -1.264 1.00 67.94 177 PHE A N 1
ATOM 1386 C CA . PHE A 1 177 ? 11.195 10.495 -2.023 1.00 67.94 177 PHE A CA 1
ATOM 1387 C C . PHE A 1 177 ? 10.051 9.745 -1.334 1.00 67.94 177 PHE A C 1
ATOM 1389 O O . PHE A 1 177 ? 8.895 10.154 -1.471 1.00 67.94 177 PHE A O 1
ATOM 1396 N N . ALA A 1 178 ? 10.332 8.671 -0.590 1.00 71.19 178 ALA A N 1
ATOM 1397 C CA . ALA A 1 178 ? 9.283 7.857 0.021 1.00 71.19 178 ALA A CA 1
ATOM 1398 C C . ALA A 1 178 ? 8.403 8.693 0.968 1.00 71.19 178 ALA A C 1
ATOM 1400 O O . ALA A 1 178 ? 8.885 9.258 1.949 1.00 71.19 178 ALA A O 1
ATOM 1401 N N . SER A 1 179 ? 7.100 8.767 0.669 1.00 65.00 179 SER A N 1
ATOM 1402 C CA . SER A 1 179 ? 6.092 9.482 1.469 1.00 65.00 179 SER A CA 1
ATOM 1403 C C . SER A 1 179 ? 6.324 10.983 1.670 1.00 65.00 179 SER A C 1
ATOM 1405 O O . SER A 1 179 ? 5.669 11.604 2.510 1.00 65.00 179 SER A O 1
ATOM 1407 N N . LYS A 1 180 ? 7.220 11.591 0.891 1.00 69.50 180 LYS A N 1
ATOM 1408 C CA . LYS A 1 180 ? 7.440 13.036 0.897 1.00 69.50 180 LYS A CA 1
ATOM 1409 C C . LYS A 1 180 ? 6.598 13.694 -0.188 1.00 69.50 180 LYS A C 1
ATOM 1411 O O . LYS A 1 180 ? 6.482 13.178 -1.300 1.00 69.50 180 LYS A O 1
ATOM 1416 N N . ASN A 1 181 ? 6.076 14.882 0.114 1.00 59.66 181 ASN A N 1
ATOM 1417 C CA . ASN A 1 181 ? 5.543 15.790 -0.900 1.00 59.66 181 ASN A CA 1
ATOM 1418 C C . ASN A 1 181 ? 6.721 16.410 -1.660 1.00 59.66 181 ASN A C 1
ATOM 1420 O O . ASN A 1 181 ? 7.039 17.587 -1.495 1.00 59.66 181 ASN A O 1
ATOM 1424 N N . ALA A 1 182 ? 7.413 15.592 -2.451 1.00 57.62 182 ALA A N 1
ATOM 1425 C CA . ALA A 1 182 ? 8.347 16.079 -3.443 1.00 57.62 182 ALA A CA 1
ATOM 1426 C C . ALA A 1 182 ? 7.535 16.948 -4.413 1.00 57.62 182 ALA A C 1
ATOM 1428 O O . ALA A 1 182 ? 6.672 16.455 -5.141 1.00 57.62 182 ALA A O 1
ATOM 1429 N N . ASN A 1 183 ? 7.728 18.261 -4.333 1.00 49.81 183 ASN A N 1
ATOM 1430 C CA . ASN A 1 183 ? 7.055 19.215 -5.201 1.00 49.81 183 ASN A CA 1
ATOM 1431 C C . ASN A 1 183 ? 7.415 18.933 -6.673 1.00 49.81 183 ASN A C 1
ATOM 1433 O O . ASN A 1 183 ? 8.399 18.260 -6.982 1.00 49.81 183 ASN A O 1
ATOM 1437 N N . HIS A 1 184 ? 6.640 19.497 -7.601 1.00 52.31 184 HIS A N 1
ATOM 1438 C CA . HIS A 1 184 ? 6.813 19.365 -9.056 1.00 52.31 184 HIS A CA 1
ATOM 1439 C C . HIS A 1 184 ? 8.230 19.660 -9.612 1.00 52.31 184 HIS A C 1
ATOM 1441 O O . HIS A 1 184 ? 8.463 19.480 -10.812 1.00 52.31 184 HIS A O 1
ATOM 1447 N N . GLN A 1 185 ? 9.169 20.132 -8.785 1.00 45.09 185 GLN A N 1
ATOM 1448 C CA . GLN A 1 185 ? 10.556 20.431 -9.138 1.00 45.09 185 GLN A CA 1
ATOM 1449 C C . GLN A 1 185 ? 11.505 19.229 -8.983 1.00 45.09 185 GLN A C 1
ATOM 1451 O O . GLN A 1 185 ? 12.502 19.166 -9.701 1.00 45.09 185 GLN A O 1
ATOM 1456 N N . MET A 1 186 ? 11.181 18.230 -8.152 1.00 59.94 186 MET A N 1
ATOM 1457 C CA . MET A 1 186 ? 11.968 16.992 -8.017 1.00 59.94 186 MET A CA 1
ATOM 1458 C C . MET A 1 186 ? 11.623 15.992 -9.137 1.00 59.94 186 MET A C 1
ATOM 1460 O O . MET A 1 186 ? 11.088 14.913 -8.902 1.00 59.94 186 MET A O 1
ATOM 1464 N N . LYS A 1 187 ? 11.873 16.376 -10.396 1.00 64.50 187 LYS A N 1
ATOM 1465 C CA . LYS A 1 187 ? 11.465 15.596 -11.585 1.00 64.50 187 LYS A CA 1
ATOM 1466 C C . LYS A 1 187 ? 12.352 14.387 -11.894 1.00 64.50 187 LYS A C 1
ATOM 1468 O O . LYS A 1 187 ? 11.982 13.588 -12.751 1.00 64.50 187 LYS A O 1
ATOM 1473 N N . LYS A 1 188 ? 13.541 14.290 -11.295 1.00 77.69 188 LYS A N 1
ATOM 1474 C CA . LYS A 1 188 ? 14.545 13.272 -11.628 1.00 77.69 188 LYS A CA 1
ATOM 1475 C C . LYS A 1 188 ? 15.293 12.839 -10.376 1.00 77.69 188 LYS A C 1
ATOM 1477 O O . LYS A 1 188 ? 15.657 13.692 -9.573 1.00 77.69 188 LYS A O 1
ATOM 1482 N N . LEU A 1 189 ? 15.535 11.537 -10.271 1.00 83.31 189 LEU A N 1
ATOM 1483 C CA . LEU A 1 189 ? 16.513 10.979 -9.345 1.00 83.31 189 LEU A CA 1
ATOM 1484 C C . LEU A 1 189 ? 17.919 11.327 -9.847 1.00 83.31 189 LEU A C 1
ATOM 1486 O O . LEU A 1 189 ? 18.174 11.341 -11.057 1.00 83.31 189 LEU A O 1
ATOM 1490 N N . SER A 1 190 ? 18.816 11.618 -8.917 1.00 88.19 190 SER A N 1
ATOM 1491 C CA . SER A 1 190 ? 20.253 11.685 -9.164 1.00 88.19 190 SER A CA 1
ATOM 1492 C C . SER A 1 190 ? 20.833 10.290 -9.421 1.00 88.19 190 SER A C 1
ATOM 1494 O O . SER A 1 190 ? 20.214 9.271 -9.116 1.00 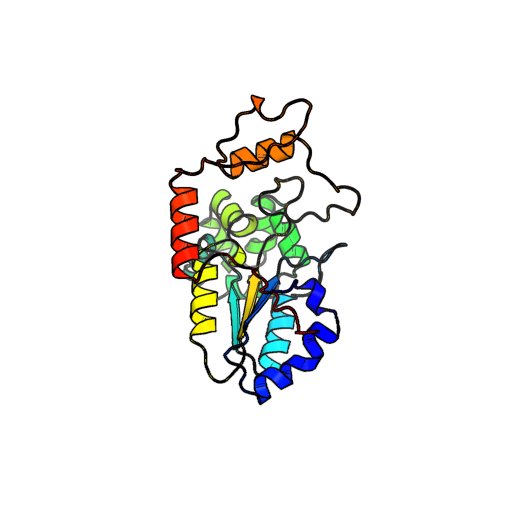88.19 190 SER A O 1
ATOM 1496 N N . VAL A 1 191 ? 22.040 10.234 -9.989 1.00 91.19 191 VAL A N 1
ATOM 1497 C CA . VAL A 1 191 ? 22.752 8.966 -10.231 1.00 91.19 191 VAL A CA 1
ATOM 1498 C C . VAL A 1 191 ? 22.976 8.197 -8.930 1.00 91.19 191 VAL A C 1
ATOM 1500 O O . VAL A 1 191 ? 22.801 6.982 -8.917 1.00 91.19 191 VAL A O 1
ATOM 1503 N N . ASP A 1 192 ? 23.301 8.892 -7.841 1.00 89.69 192 ASP A N 1
ATOM 1504 C CA . ASP A 1 192 ? 23.510 8.261 -6.537 1.00 89.69 192 ASP A CA 1
ATOM 1505 C C . ASP A 1 192 ? 22.203 7.674 -5.990 1.00 89.69 192 ASP A C 1
ATOM 1507 O O . ASP A 1 192 ? 22.184 6.521 -5.579 1.00 89.69 192 ASP A O 1
ATOM 1511 N N . GLU A 1 193 ? 21.072 8.375 -6.125 1.00 89.69 193 GLU A N 1
ATOM 1512 C CA . GLU A 1 193 ? 19.759 7.820 -5.755 1.00 89.69 193 GLU A CA 1
ATOM 1513 C C . GLU A 1 193 ? 19.371 6.600 -6.614 1.00 89.69 193 GLU A C 1
ATOM 1515 O O . GLU A 1 193 ? 18.726 5.669 -6.127 1.00 89.69 193 GLU A O 1
ATOM 1520 N N . PHE A 1 194 ? 19.782 6.555 -7.887 1.00 90.94 194 PHE A N 1
ATOM 1521 C CA . PHE A 1 194 ? 19.623 5.356 -8.717 1.00 90.94 194 PHE A CA 1
ATOM 1522 C C . PHE A 1 194 ? 20.517 4.195 -8.262 1.00 90.94 194 PHE A C 1
ATOM 1524 O O . PHE A 1 194 ? 20.082 3.044 -8.342 1.00 90.94 194 PHE A O 1
ATOM 1531 N N . LYS A 1 195 ? 21.741 4.467 -7.792 1.00 91.75 195 LYS A N 1
ATOM 1532 C CA . LYS A 1 195 ? 22.631 3.448 -7.214 1.00 91.75 195 LYS A CA 1
ATOM 1533 C C . LYS A 1 195 ? 22.083 2.919 -5.890 1.00 91.75 195 LYS A C 1
ATOM 1535 O O . LYS A 1 195 ? 22.028 1.707 -5.717 1.00 91.75 195 LYS A O 1
ATOM 1540 N N . ASP A 1 196 ? 21.567 3.793 -5.032 1.00 91.31 196 ASP A N 1
ATOM 1541 C CA . ASP A 1 196 ? 20.899 3.398 -3.790 1.00 91.31 196 ASP A CA 1
ATOM 1542 C C . ASP A 1 196 ? 19.687 2.500 -4.076 1.00 91.31 196 ASP A C 1
ATOM 1544 O O . ASP A 1 196 ? 19.515 1.452 -3.454 1.00 91.31 196 ASP A O 1
ATOM 1548 N N . MET A 1 197 ? 18.860 2.867 -5.064 1.00 91.12 197 MET A N 1
ATOM 1549 C CA . MET A 1 197 ? 17.735 2.038 -5.505 1.00 91.12 197 MET A CA 1
ATOM 1550 C C . MET A 1 197 ? 18.212 0.690 -6.068 1.00 91.12 197 MET A C 1
ATOM 1552 O O . MET A 1 197 ? 17.613 -0.342 -5.769 1.00 91.12 197 MET A O 1
ATOM 1556 N N . ARG A 1 198 ? 19.280 0.676 -6.876 1.00 92.62 198 ARG A N 1
ATOM 1557 C CA . ARG A 1 198 ? 19.885 -0.555 -7.406 1.00 92.62 198 ARG A CA 1
ATOM 1558 C C . ARG A 1 198 ? 20.310 -1.486 -6.272 1.00 92.62 198 ARG A C 1
ATOM 1560 O O . ARG A 1 198 ? 19.985 -2.671 -6.332 1.00 92.62 198 ARG A O 1
ATOM 1567 N N . ASP A 1 199 ? 21.003 -0.955 -5.270 1.00 92.81 199 ASP A N 1
ATOM 1568 C CA . ASP A 1 199 ? 21.529 -1.725 -4.142 1.00 92.81 199 ASP A CA 1
ATOM 1569 C C . ASP A 1 199 ? 20.391 -2.249 -3.261 1.00 92.81 199 ASP A C 1
ATOM 1571 O O . ASP A 1 199 ? 20.362 -3.434 -2.929 1.00 92.81 199 ASP A O 1
ATOM 1575 N N . LEU A 1 200 ? 19.391 -1.407 -2.980 1.00 90.69 200 LEU A N 1
ATOM 1576 C CA . LEU A 1 200 ? 18.183 -1.790 -2.247 1.00 90.69 200 LEU A CA 1
ATOM 1577 C C . LEU A 1 200 ? 17.419 -2.932 -2.934 1.00 90.69 200 LEU A C 1
ATOM 1579 O O . LEU A 1 200 ? 16.900 -3.825 -2.267 1.00 90.69 200 LEU A O 1
ATOM 1583 N N . LEU A 1 201 ? 17.331 -2.894 -4.264 1.00 90.44 201 LEU A N 1
ATOM 1584 C CA . LEU A 1 201 ? 16.641 -3.904 -5.067 1.00 90.44 201 LEU A CA 1
ATOM 1585 C C . LEU A 1 201 ? 17.530 -5.110 -5.420 1.00 90.44 201 LEU A C 1
ATOM 1587 O O . LEU A 1 201 ? 17.050 -6.040 -6.067 1.00 90.44 201 LEU A O 1
ATOM 1591 N N . GLY A 1 202 ? 18.808 -5.105 -5.024 1.00 91.19 202 GLY A N 1
ATOM 1592 C CA . GLY A 1 202 ? 19.760 -6.178 -5.317 1.00 91.19 202 GLY A CA 1
ATOM 1593 C C . GLY A 1 202 ? 20.014 -6.389 -6.813 1.00 91.19 202 GLY A C 1
ATOM 1594 O O . GLY A 1 202 ? 20.222 -7.521 -7.251 1.00 91.19 202 GLY A O 1
ATOM 1595 N N . LEU A 1 203 ? 19.950 -5.328 -7.624 1.00 91.38 203 LEU A N 1
ATOM 1596 C CA . LEU A 1 203 ? 20.084 -5.445 -9.078 1.00 91.38 203 LEU A CA 1
ATOM 1597 C C . LEU A 1 203 ? 21.556 -5.661 -9.483 1.00 91.38 203 LEU A C 1
ATOM 1599 O O . LEU A 1 203 ? 22.423 -4.898 -9.048 1.00 91.38 203 LEU A O 1
ATOM 1603 N N . PRO A 1 204 ? 21.866 -6.624 -10.376 1.00 90.25 204 PRO A N 1
ATOM 1604 C CA . PRO A 1 204 ? 23.236 -6.963 -10.768 1.00 90.25 204 PRO A CA 1
ATOM 1605 C C . PRO A 1 204 ? 23.807 -5.973 -11.803 1.00 90.25 204 PRO A C 1
ATOM 1607 O O . PRO A 1 204 ? 24.107 -6.336 -12.939 1.00 90.25 204 PRO A O 1
ATOM 1610 N N . ILE A 1 205 ? 23.930 -4.698 -11.428 1.00 92.69 205 ILE A N 1
ATOM 1611 C CA . ILE A 1 205 ? 24.414 -3.612 -12.293 1.00 92.69 205 ILE A CA 1
ATOM 1612 C C . ILE A 1 205 ? 25.684 -3.015 -11.680 1.00 92.69 205 ILE A C 1
ATOM 1614 O O . ILE A 1 205 ? 25.647 -2.379 -10.630 1.00 92.69 205 ILE A O 1
ATOM 1618 N N . ALA A 1 206 ? 26.827 -3.188 -12.340 1.00 92.88 206 ALA A N 1
ATOM 1619 C CA . ALA A 1 206 ? 28.091 -2.652 -11.843 1.00 92.88 206 ALA A CA 1
ATOM 1620 C C . ALA A 1 206 ? 28.108 -1.112 -11.833 1.00 92.88 206 ALA A C 1
ATOM 1622 O O . ALA A 1 206 ? 27.522 -0.470 -12.703 1.00 92.88 206 ALA A O 1
ATOM 1623 N N . ASP A 1 207 ? 28.852 -0.514 -10.899 1.00 92.94 207 ASP A N 1
ATOM 1624 C CA . ASP A 1 207 ? 29.064 0.942 -10.832 1.00 92.94 207 ASP A CA 1
ATOM 1625 C C . ASP A 1 207 ? 29.636 1.525 -12.134 1.00 92.94 207 ASP A C 1
ATOM 1627 O O . ASP A 1 207 ? 29.287 2.637 -12.523 1.00 92.94 207 ASP A O 1
ATOM 1631 N N . SER A 1 208 ? 30.461 0.752 -12.847 1.00 93.50 208 SER A N 1
ATOM 1632 C CA . SER A 1 208 ? 31.036 1.133 -14.141 1.00 93.50 208 SER A CA 1
ATOM 1633 C C . SER A 1 208 ? 30.007 1.274 -15.267 1.00 93.50 208 SER A C 1
ATOM 1635 O O . SER A 1 208 ? 30.334 1.841 -16.305 1.00 93.50 208 SER A O 1
ATOM 1637 N N . ALA A 1 209 ? 28.774 0.789 -15.086 1.00 93.06 209 ALA A N 1
ATOM 1638 C CA . 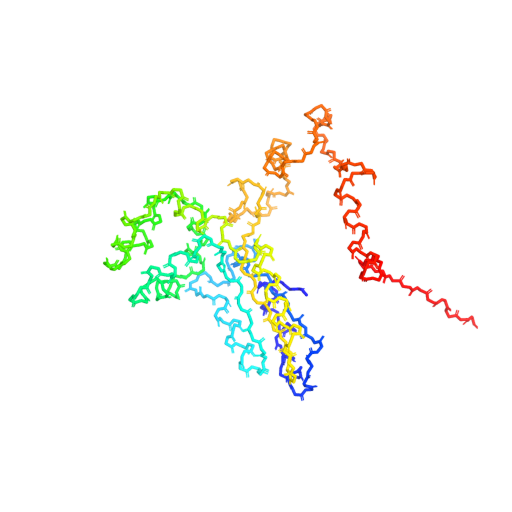ALA A 1 209 ? 27.705 0.933 -16.072 1.00 93.06 209 ALA A CA 1
ATOM 1639 C C . ALA A 1 209 ? 27.091 2.347 -16.098 1.00 93.06 209 ALA A C 1
ATOM 1641 O O . ALA A 1 209 ? 26.394 2.686 -17.053 1.00 93.06 209 ALA A O 1
ATOM 1642 N N . PHE A 1 210 ? 27.360 3.178 -15.086 1.00 93.38 210 PHE A N 1
ATOM 1643 C CA . PHE A 1 210 ? 26.859 4.553 -14.977 1.00 93.38 210 PHE A CA 1
ATOM 1644 C C . PHE A 1 210 ? 27.793 5.561 -15.673 1.00 93.38 210 PHE A C 1
ATOM 1646 O O . PHE A 1 210 ? 28.286 6.510 -15.060 1.00 93.38 210 PHE A O 1
ATOM 1653 N N . VAL A 1 211 ? 28.088 5.328 -16.954 1.00 89.81 211 VAL A N 1
ATOM 1654 C CA . VAL A 1 211 ? 29.034 6.139 -17.743 1.00 89.81 211 VAL A CA 1
ATOM 1655 C C . VAL A 1 211 ? 28.459 7.535 -17.995 1.00 89.81 211 VAL A C 1
ATOM 1657 O O . VAL A 1 211 ? 27.302 7.664 -18.388 1.00 89.81 211 VAL A O 1
ATOM 1660 N N . ASP A 1 212 ? 29.254 8.579 -17.748 1.00 89.62 212 ASP A N 1
ATOM 1661 C CA . ASP A 1 212 ? 28.883 9.994 -17.936 1.00 89.62 212 ASP A CA 1
ATOM 1662 C C . ASP A 1 212 ? 27.561 10.403 -17.252 1.00 89.62 212 ASP A C 1
ATOM 1664 O O . ASP A 1 212 ? 26.848 11.301 -17.701 1.00 89.62 212 ASP A O 1
ATOM 1668 N N . GLY A 1 213 ? 27.213 9.728 -16.150 1.00 84.38 213 GLY A N 1
ATOM 1669 C CA . GLY A 1 213 ? 25.975 9.968 -15.405 1.00 84.38 213 GLY A CA 1
ATOM 1670 C C . GLY A 1 213 ? 24.706 9.426 -16.076 1.00 84.38 213 GLY A C 1
ATOM 1671 O O . GLY A 1 213 ? 23.598 9.770 -15.661 1.00 84.38 213 GLY A O 1
ATOM 1672 N N . VAL A 1 214 ? 24.840 8.575 -17.097 1.00 89.44 214 VAL A N 1
ATOM 1673 C CA . VAL A 1 214 ? 23.719 7.884 -17.743 1.00 89.44 214 VAL A CA 1
ATOM 1674 C C . VAL A 1 214 ? 23.317 6.662 -16.919 1.00 89.44 214 VAL A C 1
ATOM 1676 O O . VAL A 1 214 ? 24.149 5.838 -16.551 1.00 89.44 214 VAL A O 1
ATOM 1679 N N . VAL A 1 215 ? 22.020 6.523 -16.646 1.00 92.31 215 VAL A N 1
ATOM 1680 C CA . VAL A 1 215 ? 21.463 5.370 -15.925 1.00 92.31 215 VAL A CA 1
ATOM 1681 C C . VAL A 1 215 ? 21.235 4.221 -16.914 1.00 92.31 215 VAL A C 1
ATOM 1683 O O . VAL A 1 215 ? 20.508 4.413 -17.893 1.00 92.31 215 VAL A O 1
ATOM 1686 N N . PRO A 1 216 ? 21.830 3.034 -16.700 1.00 93.06 216 PRO A N 1
ATOM 1687 C CA . PRO A 1 216 ? 21.711 1.921 -17.633 1.00 93.06 216 PRO A CA 1
ATOM 1688 C C . PRO A 1 216 ? 20.341 1.238 -17.541 1.00 93.06 216 PRO A C 1
ATOM 1690 O O . PRO A 1 216 ? 19.725 1.164 -16.476 1.00 93.06 216 PRO A O 1
ATOM 1693 N N . TYR A 1 217 ? 19.895 0.642 -18.649 1.00 92.44 217 TYR A N 1
ATOM 1694 C CA . TYR A 1 217 ? 18.838 -0.367 -18.592 1.00 92.44 217 TYR A CA 1
ATOM 1695 C C . TYR A 1 217 ? 19.386 -1.648 -17.950 1.00 92.44 217 TYR A C 1
ATOM 1697 O O . TYR A 1 217 ? 20.411 -2.175 -18.382 1.00 92.44 217 TYR A O 1
ATOM 1705 N N . GLY A 1 218 ? 18.694 -2.163 -16.934 1.00 89.50 218 GLY A N 1
ATOM 1706 C CA . GLY A 1 218 ? 19.027 -3.435 -16.295 1.00 89.50 218 GLY A CA 1
ATOM 1707 C C . GLY A 1 218 ? 18.378 -4.620 -17.007 1.00 89.50 218 GLY A C 1
ATOM 1708 O O . GLY A 1 218 ? 17.168 -4.626 -17.226 1.00 89.50 218 GLY A O 1
ATOM 1709 N N . HIS A 1 219 ? 19.164 -5.646 -17.330 1.00 90.75 219 HIS A N 1
ATOM 1710 C CA . HIS A 1 219 ? 18.654 -6.933 -17.796 1.00 90.75 219 HIS A CA 1
ATOM 1711 C C . HIS A 1 219 ? 19.564 -8.056 -17.268 1.00 90.75 219 HIS A C 1
ATOM 1713 O O . HIS A 1 219 ? 20.739 -8.077 -17.628 1.00 90.75 219 HIS A O 1
ATOM 1719 N N . PRO A 1 220 ? 19.062 -9.007 -16.456 1.00 90.00 220 PRO A N 1
ATOM 1720 C CA . PRO A 1 220 ? 19.896 -10.043 -15.824 1.00 90.00 220 PRO A CA 1
ATOM 1721 C C . PRO A 1 220 ? 20.441 -11.098 -16.809 1.00 90.00 220 PRO A C 1
ATOM 1723 O O . PRO A 1 220 ? 21.204 -11.978 -16.429 1.00 90.00 220 PRO A O 1
ATOM 1726 N N . GLY A 1 221 ? 20.059 -11.010 -18.086 1.00 92.38 221 GLY A N 1
ATOM 1727 C CA . GLY A 1 221 ? 20.448 -11.927 -19.162 1.00 92.38 221 GLY A CA 1
ATOM 1728 C C . GLY A 1 221 ? 19.270 -12.792 -19.610 1.00 92.38 221 GLY A C 1
ATOM 1729 O O . GLY A 1 221 ? 18.385 -13.101 -18.815 1.00 92.38 221 GLY A O 1
ATOM 1730 N N . ALA A 1 222 ? 19.216 -13.150 -20.896 1.00 93.38 222 ALA A N 1
ATOM 1731 C CA . ALA A 1 222 ? 18.072 -13.876 -21.469 1.00 93.38 222 ALA A CA 1
ATOM 1732 C C . ALA A 1 222 ? 17.881 -15.275 -20.855 1.00 93.38 222 ALA A C 1
ATOM 1734 O O . ALA A 1 222 ? 16.757 -15.753 -20.743 1.00 93.38 222 ALA A O 1
ATOM 1735 N N . ASP A 1 223 ? 18.979 -15.886 -20.408 1.00 94.50 223 ASP A N 1
ATOM 1736 C CA . ASP A 1 223 ? 19.014 -17.212 -19.788 1.00 94.50 223 ASP A CA 1
ATOM 1737 C C . ASP A 1 223 ? 18.948 -17.197 -18.256 1.00 94.50 223 ASP A C 1
ATOM 1739 O O . ASP A 1 223 ? 19.040 -18.252 -17.625 1.00 94.50 223 ASP A O 1
ATOM 1743 N N . SER A 1 224 ? 18.801 -16.016 -17.652 1.00 95.62 224 SER A N 1
ATOM 1744 C CA . SER A 1 224 ? 18.714 -15.871 -16.199 1.00 95.62 224 SER A CA 1
ATOM 1745 C C . SER A 1 224 ? 17.481 -16.594 -15.628 1.00 95.62 224 SER A C 1
ATOM 1747 O O . SER A 1 224 ? 16.447 -16.696 -16.307 1.00 95.62 224 SER A O 1
ATOM 1749 N N . PRO A 1 225 ? 17.550 -17.109 -14.385 1.00 96.38 225 PRO A N 1
ATOM 1750 C CA . PRO A 1 225 ? 16.403 -17.755 -13.751 1.00 96.38 225 PRO A CA 1
ATOM 1751 C C . PRO A 1 225 ? 15.190 -16.815 -13.644 1.00 96.38 225 PRO A C 1
ATOM 1753 O O . PRO A 1 225 ? 14.056 -17.266 -13.799 1.00 96.38 225 PRO A O 1
ATOM 1756 N N . GLU A 1 226 ? 15.410 -15.512 -13.463 1.00 94.50 226 GLU A N 1
ATOM 1757 C CA . GLU A 1 226 ? 14.366 -14.487 -13.400 1.00 94.50 226 GLU A CA 1
ATOM 1758 C C . GLU A 1 226 ? 13.626 -14.349 -14.736 1.00 94.50 226 GLU A C 1
ATOM 1760 O O . GLU A 1 226 ? 12.391 -14.338 -14.764 1.00 94.50 226 GLU A O 1
ATOM 1765 N N . VAL A 1 227 ? 14.361 -14.281 -15.855 1.00 95.56 227 VAL A N 1
ATOM 1766 C CA . VAL A 1 227 ? 13.761 -14.165 -17.195 1.00 95.56 227 VAL A CA 1
ATOM 1767 C C . VAL A 1 227 ? 13.020 -15.443 -17.574 1.00 95.56 227 VAL A C 1
ATOM 1769 O O . VAL A 1 227 ? 11.904 -15.358 -18.092 1.00 95.56 227 VAL A O 1
ATOM 1772 N N . ARG A 1 228 ? 13.571 -16.622 -17.258 1.00 97.06 228 ARG A N 1
ATOM 1773 C CA . ARG A 1 228 ? 12.879 -17.905 -17.474 1.00 97.06 228 ARG A CA 1
ATOM 1774 C C . ARG A 1 228 ? 11.572 -17.969 -16.692 1.00 97.06 228 ARG A C 1
ATOM 1776 O O . ARG A 1 228 ? 10.523 -18.229 -17.278 1.00 97.06 228 ARG A O 1
ATOM 1783 N N . TYR A 1 229 ? 11.607 -17.636 -15.402 1.00 97.38 229 TYR A N 1
ATOM 1784 C CA . TYR A 1 229 ? 10.407 -17.608 -14.569 1.00 97.38 229 TYR A CA 1
ATOM 1785 C C . TYR A 1 229 ? 9.352 -16.635 -15.120 1.00 97.38 229 TYR A C 1
ATOM 1787 O O . TYR A 1 229 ? 8.179 -16.997 -15.249 1.00 97.38 229 TYR A O 1
ATOM 1795 N N . LEU A 1 230 ? 9.755 -15.419 -15.509 1.00 96.25 230 LEU A N 1
ATOM 1796 C CA . LEU A 1 230 ? 8.867 -14.428 -16.127 1.00 96.25 230 LEU A CA 1
ATOM 1797 C C . LEU A 1 230 ? 8.198 -14.975 -17.399 1.00 96.25 230 LEU A C 1
ATOM 1799 O O . LEU A 1 230 ? 6.976 -14.866 -17.550 1.00 96.25 230 LEU A O 1
ATOM 1803 N N . GLN A 1 231 ? 8.983 -15.568 -18.301 1.00 96.25 231 GLN A N 1
ATOM 1804 C CA . GLN A 1 231 ? 8.492 -16.138 -19.556 1.00 96.25 231 GLN A CA 1
ATOM 1805 C C . GLN A 1 231 ? 7.517 -17.291 -19.309 1.00 96.25 231 GLN A C 1
ATOM 1807 O O . GLN A 1 231 ? 6.428 -17.294 -19.884 1.00 96.25 231 GLN A O 1
ATOM 1812 N N . GLU A 1 232 ? 7.848 -18.219 -18.408 1.00 97.31 232 GLU A N 1
ATOM 1813 C CA . GLU A 1 232 ? 6.972 -19.331 -18.030 1.00 97.31 232 GLU A CA 1
ATOM 1814 C C . GLU A 1 232 ? 5.634 -18.843 -17.467 1.00 97.31 232 GLU A C 1
ATOM 1816 O O . GLU A 1 232 ? 4.573 -19.326 -17.870 1.00 97.31 232 GLU A O 1
ATOM 1821 N N . ARG A 1 233 ? 5.657 -17.860 -16.552 1.00 97.56 233 ARG A N 1
ATOM 1822 C CA . ARG A 1 233 ? 4.426 -17.305 -15.969 1.00 97.56 233 ARG A CA 1
ATOM 1823 C C . ARG A 1 233 ? 3.572 -16.600 -17.022 1.00 97.56 233 ARG A C 1
ATOM 1825 O O . ARG A 1 233 ? 2.353 -16.760 -17.006 1.00 97.56 233 ARG A O 1
ATOM 1832 N N . ARG A 1 234 ? 4.172 -15.849 -17.955 1.00 97.06 234 ARG A N 1
ATOM 1833 C CA . ARG A 1 234 ? 3.422 -15.218 -19.057 1.00 97.06 234 ARG A CA 1
ATOM 1834 C C . ARG A 1 234 ? 2.866 -16.243 -20.035 1.00 97.06 234 ARG A C 1
ATOM 1836 O O . ARG A 1 234 ? 1.710 -16.108 -20.422 1.00 97.06 234 ARG A O 1
ATOM 1843 N N . ALA A 1 235 ? 3.635 -17.266 -20.401 1.00 96.94 235 ALA A N 1
ATOM 1844 C CA . ALA A 1 235 ? 3.174 -18.339 -21.279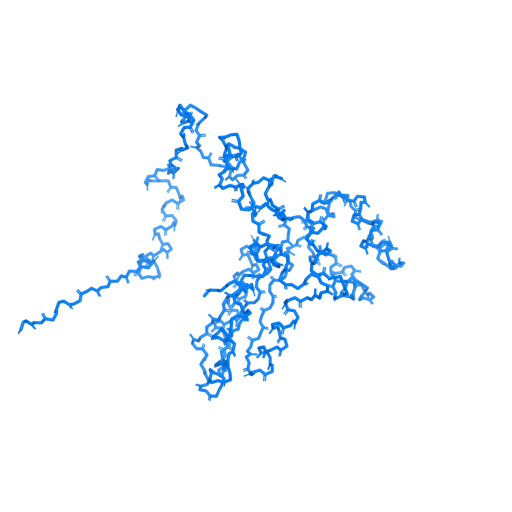 1.00 96.94 235 ALA A CA 1
ATOM 1845 C C . ALA A 1 235 ? 1.960 -19.069 -20.679 1.00 96.94 235 ALA A C 1
ATOM 1847 O O . ALA A 1 235 ? 0.947 -19.227 -21.359 1.00 96.94 235 ALA A O 1
ATOM 1848 N N . ALA A 1 236 ? 2.008 -19.398 -19.383 1.00 97.88 236 ALA A N 1
ATOM 1849 C CA . ALA A 1 236 ? 0.885 -20.001 -18.658 1.00 97.88 236 ALA A CA 1
ATOM 1850 C C . ALA A 1 236 ? -0.373 -19.106 -18.597 1.00 97.88 236 ALA A C 1
ATOM 1852 O O . ALA A 1 236 ? -1.473 -19.609 -18.383 1.00 97.88 236 ALA A O 1
ATOM 1853 N N . LEU A 1 237 ? -0.225 -17.791 -18.800 1.00 96.25 237 LEU A N 1
ATOM 1854 C CA . LEU A 1 237 ? -1.299 -16.789 -18.797 1.00 96.25 237 LEU A CA 1
ATOM 1855 C C . LEU A 1 237 ? -1.665 -16.287 -20.209 1.00 96.25 237 LEU A C 1
ATOM 1857 O O . LEU A 1 237 ? -2.238 -15.207 -20.351 1.00 96.25 237 LEU A O 1
ATOM 1861 N N . GLY A 1 238 ? -1.334 -17.047 -21.259 1.00 95.31 238 GLY A N 1
ATOM 1862 C CA . GLY A 1 238 ? -1.725 -16.733 -22.640 1.00 95.31 238 GLY A CA 1
ATOM 1863 C C . GLY A 1 238 ? -0.778 -15.792 -23.395 1.00 95.31 238 GLY A C 1
ATOM 1864 O O . GLY A 1 238 ? -1.153 -15.254 -24.435 1.00 95.31 238 GLY A O 1
ATOM 1865 N N . GLY A 1 239 ? 0.449 -15.601 -22.905 1.00 95.31 239 GLY A N 1
ATOM 1866 C CA . GLY A 1 239 ? 1.497 -14.805 -23.552 1.00 95.31 239 GLY A CA 1
ATOM 1867 C C . GLY A 1 239 ? 1.651 -13.394 -22.970 1.00 95.31 239 GLY A C 1
ATOM 1868 O O . GLY A 1 239 ? 1.147 -13.116 -21.883 1.00 95.31 239 GLY A O 1
ATOM 1869 N N . PRO A 1 240 ? 2.396 -12.486 -23.622 1.00 94.25 240 PRO A N 1
ATOM 1870 C CA . PRO A 1 240 ? 2.588 -11.108 -23.157 1.00 94.25 240 PRO A CA 1
ATOM 1871 C C . PRO A 1 240 ? 1.285 -10.289 -23.124 1.00 94.25 240 PRO A C 1
ATOM 1873 O O . PRO A 1 240 ? 0.412 -10.465 -23.970 1.00 94.25 240 PRO A O 1
ATOM 1876 N N . ALA A 1 241 ? 1.169 -9.368 -22.165 1.00 93.31 241 ALA A N 1
ATOM 1877 C CA . ALA A 1 241 ? 0.105 -8.363 -22.106 1.00 93.31 241 ALA A CA 1
ATOM 1878 C C . ALA A 1 241 ? 0.679 -7.032 -21.576 1.00 93.31 241 ALA A C 1
ATOM 1880 O O . ALA A 1 241 ? 1.542 -7.084 -20.697 1.00 93.31 241 ALA A O 1
ATOM 1881 N N . PRO A 1 242 ? 0.210 -5.865 -22.058 1.00 94.62 242 PRO A N 1
ATOM 1882 C CA . PRO A 1 242 ? -0.874 -5.676 -23.030 1.00 94.62 242 PRO A CA 1
ATOM 1883 C C . PRO A 1 242 ? -0.476 -6.078 -24.462 1.00 94.62 242 PRO A C 1
ATOM 1885 O O . PRO A 1 242 ? 0.686 -5.989 -24.843 1.00 94.62 242 PRO A O 1
ATOM 1888 N N . ALA A 1 243 ? -1.450 -6.514 -25.263 1.00 91.69 243 ALA A N 1
ATOM 1889 C CA . ALA A 1 243 ? -1.269 -6.809 -26.683 1.00 91.69 243 ALA A CA 1
ATOM 1890 C C . ALA A 1 243 ? -2.524 -6.390 -27.456 1.00 91.69 243 ALA A C 1
ATOM 1892 O O . ALA A 1 243 ? -3.642 -6.714 -27.055 1.00 91.69 243 ALA A O 1
ATOM 1893 N N . ARG A 1 244 ? -2.348 -5.678 -28.573 1.00 92.81 244 ARG A N 1
ATOM 1894 C CA . ARG A 1 244 ? -3.448 -5.253 -29.446 1.00 92.81 244 ARG A CA 1
ATOM 1895 C C . ARG A 1 244 ? -3.312 -5.937 -30.800 1.00 92.81 244 ARG A C 1
ATOM 1897 O O . ARG A 1 244 ? -2.327 -5.726 -31.498 1.00 92.81 244 ARG A O 1
ATOM 1904 N N . ARG A 1 245 ? -4.309 -6.739 -31.179 1.00 89.00 245 ARG A N 1
ATOM 1905 C CA . ARG A 1 245 ? -4.410 -7.319 -32.526 1.00 89.00 245 ARG A CA 1
ATOM 1906 C C . ARG A 1 245 ? -5.186 -6.356 -33.416 1.00 89.00 245 ARG A C 1
ATOM 1908 O O . ARG A 1 245 ? -6.260 -5.900 -33.032 1.00 89.00 245 ARG A O 1
ATOM 1915 N N . VAL A 1 246 ? -4.626 -6.020 -34.573 1.00 93.06 246 VAL A N 1
ATOM 1916 C CA . VAL A 1 246 ? -5.274 -5.150 -35.560 1.00 93.06 246 VAL A CA 1
ATOM 1917 C C . VAL A 1 246 ? -5.739 -6.020 -36.712 1.00 93.06 246 VAL A C 1
ATOM 1919 O O . VAL A 1 246 ? -4.924 -6.684 -37.347 1.00 93.06 246 VAL A O 1
ATOM 1922 N N . HIS A 1 247 ? -7.043 -6.017 -36.969 1.00 88.12 247 HIS A N 1
ATOM 1923 C CA . HIS A 1 247 ? -7.608 -6.601 -38.176 1.00 88.12 247 HIS A CA 1
ATOM 1924 C C . HIS A 1 247 ? -7.834 -5.461 -39.171 1.00 88.12 247 HIS A C 1
ATOM 1926 O O . HIS A 1 247 ? -8.650 -4.583 -38.881 1.00 88.12 247 HIS A O 1
ATOM 1932 N N . PRO A 1 248 ? -7.097 -5.406 -40.292 1.00 82.75 248 PRO A N 1
ATOM 1933 C CA . PRO A 1 248 ? -7.408 -4.444 -41.337 1.00 82.75 248 PRO A CA 1
ATOM 1934 C C . PRO A 1 248 ? -8.816 -4.736 -41.866 1.00 82.75 248 PRO A C 1
ATOM 1936 O O . PRO A 1 248 ? -9.154 -5.890 -42.134 1.00 82.75 248 PRO A O 1
ATOM 1939 N N . LEU A 1 249 ? -9.646 -3.698 -41.975 1.00 82.19 249 LEU A N 1
ATOM 1940 C CA . LEU A 1 249 ? -10.906 -3.803 -42.705 1.00 82.19 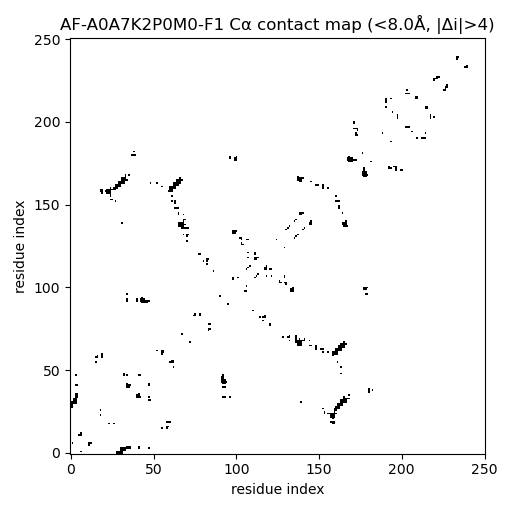249 LEU A CA 1
ATOM 1941 C C . LEU A 1 249 ? -10.566 -4.006 -44.186 1.00 82.19 249 LEU A C 1
ATOM 1943 O O . LEU A 1 249 ? -9.645 -3.364 -44.697 1.00 82.19 249 LEU A O 1
ATOM 1947 N N . ALA A 1 250 ? -11.274 -4.922 -44.851 1.00 75.69 250 ALA A N 1
ATOM 1948 C CA . ALA A 1 250 ? -11.201 -5.016 -46.304 1.00 75.69 250 ALA A CA 1
ATOM 1949 C C . ALA A 1 250 ? -11.633 -3.662 -46.908 1.00 75.69 250 ALA A C 1
ATOM 1951 O O . ALA A 1 250 ? -12.532 -3.035 -46.336 1.00 75.69 250 ALA A O 1
ATOM 1952 N N . PRO A 1 251 ? -10.964 -3.195 -47.977 1.00 71.75 251 PRO A N 1
ATOM 1953 C CA . PRO A 1 251 ? -11.277 -1.921 -48.618 1.00 71.75 251 PRO A CA 1
ATOM 1954 C C . PRO A 1 251 ? -12.713 -1.860 -49.148 1.00 71.75 251 PRO A C 1
ATOM 1956 O O . PRO A 1 251 ? -13.262 -2.927 -49.511 1.00 71.75 251 PRO A O 1
#

Secondary structure (DSSP, 8-state):
-EETGGGGSHHHHTTHHHHHHTT-TT-EEEEEE-SEETTEETTTTS-HHHHHHHHHHHTT-EEEEE-B-THHHHHHHH-TTSHHHHHHHHS-HHHHHHHTTS-HHHHIIIIITTSHHHHHHHTT--HHHHHIIIII-BGGG-HHHHHHHHHHHHH--SS-EEEEEE--TTTTS-TTTTT----TT--S--HHHHHHHHHHTT----GGG-GGGPPPPP---TTSHHHHHHHHHHHHTTSSSS-----PPP-

Sequence (251 aa):
FLGDGEMDEPESTTALTLASREGLDNLTFVINCNLQRLDGPVRANFKIVQELEAQFRGAGWNVIKSLWGTAWDELFQLDTTGALVRRLREVPDAQVQTYQTRDAAYIREDFFNKDPQLAEMAKLLSDDKILECFHFSRGGHESRKVYAAYRAALAHKGAPTVILAQTVKGHTLGSGFASKNANHQMKKLSVDEFKDMRDLLGLPIADSAFVDGVVPYGHPGADSPEVRYLQERRAALGGPAPARRVHPLAP

pLDDT: mean 93.61, std 8.84, range [45.09, 98.94]